Protein AF-A0A3C1ZX38-F1 (afdb_monomer_lite)

Secondary structure (DSSP, 8-state):
-TT-EEEE-TTSGGGEEEEEE-STT-EEEEESPPPEEEEEEEEE-SS-EEEEEEETTEEEEEEEE---SSSSS--EEEEEEEEE-TT-EEEEE--TT---EEEEEEEEES-SSSS---TTSSS--TT-SBTTBSTTSSPPP-TTSSS--TT-SBTTBSTTSSPPP-TTSSS--TT-SBTTBSTTSSP-----------SSS--EEE--TT-SSPPEEE------TTSS-------

Foldseek 3Di:
DPPKDKDAAPLFDVRIWIFPLADAFHWDKDFQDFWAQKKKWKKADLAWFWWWKDKLNHTPDTDTDGHQNDQGDGIDIDMGGHTHHGRIMIITHHDPRGGGIITRDMDGHPSPDPDALQLPPQDQDDQAPDRSADDVGWHPQDLPPQDDTHQAPDGSADDVHHHDQALPPQDQDDQAPDGSADDVHDHDPQVQPQPPPPDDDQWRWADGDPDPDHTDTDGDDDPPPDDPDDDDDDD

Structure (mmCIF, N/CA/C/O backbone):
data_AF-A0A3C1ZX38-F1
#
_entry.id   AF-A0A3C1ZX38-F1
#
loop_
_atom_site.group_PDB
_atom_site.id
_atom_site.type_symbol
_atom_site.label_atom_id
_atom_site.label_alt_id
_atom_site.label_comp_id
_atom_site.label_asym_id
_atom_site.label_entity_id
_atom_site.label_seq_id
_atom_site.pdbx_PDB_ins_code
_atom_site.Cartn_x
_atom_site.Cartn_y
_atom_site.Cartn_z
_atom_site.occupancy
_atom_site.B_iso_or_equiv
_atom_site.auth_seq_id
_atom_site.auth_comp_id
_atom_site.auth_asym_id
_atom_site.auth_atom_id
_atom_site.pdbx_PDB_model_num
ATOM 1 N N . LEU A 1 1 ? 7.683 -14.560 -12.272 1.00 91.50 1 LEU A N 1
ATOM 2 C CA . LEU A 1 1 ? 6.416 -15.025 -12.887 1.00 91.50 1 LEU A CA 1
ATOM 3 C C . LEU A 1 1 ? 6.639 -15.131 -14.389 1.00 91.50 1 LEU A C 1
ATOM 5 O O . LEU A 1 1 ? 7.402 -14.330 -14.925 1.00 91.50 1 LEU A O 1
ATOM 9 N N . GLY A 1 2 ? 6.031 -16.116 -15.055 1.00 94.19 2 GLY A N 1
ATOM 10 C CA . GLY A 1 2 ? 6.238 -16.338 -16.492 1.00 94.19 2 GLY A CA 1
ATOM 11 C C . GLY A 1 2 ? 7.720 -16.496 -16.857 1.00 94.19 2 GLY A C 1
ATOM 12 O O . GLY A 1 2 ? 8.448 -17.202 -16.162 1.00 94.19 2 GLY A O 1
ATOM 13 N N . SER A 1 3 ? 8.165 -15.820 -17.922 1.00 93.81 3 SER A N 1
ATOM 14 C CA . SER A 1 3 ? 9.559 -15.856 -18.400 1.00 93.81 3 SER A CA 1
ATOM 15 C C . SER A 1 3 ? 10.532 -14.957 -17.632 1.00 93.81 3 SER A C 1
ATOM 17 O O . SER A 1 3 ? 11.732 -15.009 -17.900 1.00 93.81 3 SER A O 1
ATOM 19 N N . ALA A 1 4 ? 10.039 -14.112 -16.723 1.00 96.44 4 ALA A N 1
ATOM 20 C CA . ALA A 1 4 ? 10.880 -13.136 -16.046 1.00 96.44 4 ALA A CA 1
ATOM 21 C C . ALA A 1 4 ? 11.813 -13.799 -15.027 1.00 96.44 4 ALA A C 1
ATOM 23 O O . ALA A 1 4 ? 11.418 -14.709 -14.292 1.00 96.44 4 ALA A O 1
ATOM 24 N N . GLN A 1 5 ? 13.048 -13.311 -14.972 1.00 95.75 5 GLN A N 1
ATOM 25 C CA . GLN A 1 5 ? 14.122 -13.878 -14.159 1.00 95.75 5 GLN A CA 1
ATOM 26 C C . GLN A 1 5 ? 15.118 -12.797 -13.745 1.00 95.75 5 GLN A C 1
ATOM 28 O O . GLN A 1 5 ? 15.205 -11.742 -14.378 1.00 95.75 5 GLN A O 1
ATOM 33 N N . TYR A 1 6 ? 15.888 -13.087 -12.698 1.00 93.38 6 TYR A N 1
ATOM 34 C CA . TYR A 1 6 ? 17.015 -12.248 -12.316 1.00 93.38 6 TYR A CA 1
ATOM 35 C C . TYR A 1 6 ? 18.061 -12.203 -13.427 1.00 93.38 6 TYR A C 1
ATOM 37 O O . TYR A 1 6 ? 18.337 -13.200 -14.097 1.00 93.38 6 TYR A O 1
ATOM 45 N N . TYR A 1 7 ? 18.658 -11.035 -13.595 1.00 88.25 7 TYR A N 1
ATOM 46 C CA . TYR A 1 7 ? 19.704 -10.774 -14.563 1.00 88.25 7 TYR A CA 1
ATOM 47 C C . TYR A 1 7 ? 20.794 -9.927 -13.912 1.00 88.25 7 TYR A C 1
ATOM 49 O O . TYR A 1 7 ? 20.496 -8.966 -13.208 1.00 88.25 7 TYR A O 1
ATOM 57 N N . ASN A 1 8 ? 22.054 -10.288 -14.145 1.00 89.31 8 ASN A N 1
ATOM 58 C CA . ASN A 1 8 ? 23.194 -9.561 -13.597 1.00 89.31 8 ASN A CA 1
ATOM 59 C C . ASN A 1 8 ? 23.532 -8.368 -14.498 1.00 89.31 8 ASN A C 1
ATOM 61 O O . ASN A 1 8 ? 23.873 -8.563 -15.665 1.00 89.31 8 ASN A O 1
ATOM 65 N N . ASP A 1 9 ? 23.508 -7.161 -13.941 1.00 86.81 9 ASP A N 1
ATOM 66 C CA . ASP A 1 9 ? 23.988 -5.942 -14.593 1.00 86.81 9 ASP A CA 1
ATOM 67 C C . ASP A 1 9 ? 24.765 -5.104 -13.578 1.00 86.81 9 ASP A C 1
ATOM 69 O O . ASP A 1 9 ? 24.236 -4.742 -12.534 1.00 86.81 9 ASP A O 1
ATOM 73 N N . GLY A 1 10 ? 26.015 -4.759 -13.889 1.00 85.88 10 GLY A N 1
ATOM 74 C CA . GLY A 1 10 ? 26.839 -3.934 -13.004 1.00 85.88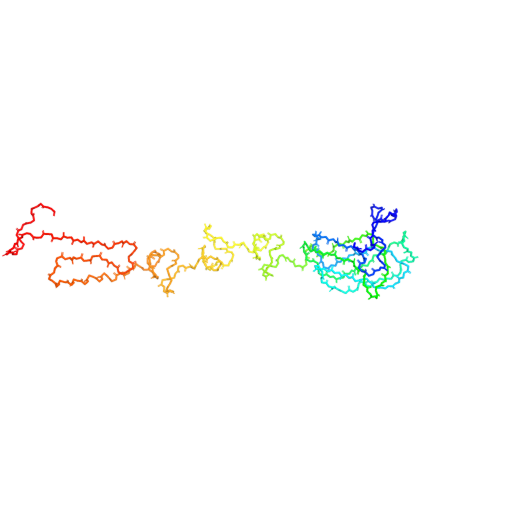 10 GLY A CA 1
ATOM 75 C C . GLY A 1 10 ? 26.322 -2.501 -12.841 1.00 85.88 10 GLY A C 1
ATOM 76 O O . GLY A 1 10 ? 26.700 -1.837 -11.880 1.00 85.88 10 GLY A O 1
ATOM 77 N N . ALA A 1 11 ? 25.479 -2.030 -13.763 1.00 86.31 11 ALA A N 1
ATOM 78 C CA . ALA A 1 11 ? 24.830 -0.725 -13.670 1.00 86.31 11 ALA A CA 1
ATOM 79 C C . ALA A 1 11 ? 23.524 -0.746 -12.856 1.00 86.31 11 ALA A C 1
ATOM 81 O O . ALA A 1 11 ? 23.038 0.321 -12.490 1.00 86.31 11 ALA A O 1
ATOM 82 N N . ALA A 1 12 ? 22.966 -1.930 -12.582 1.00 87.31 12 ALA A N 1
ATOM 83 C CA . ALA A 1 12 ? 21.787 -2.079 -11.740 1.00 87.31 12 ALA A CA 1
ATOM 84 C C . ALA A 1 12 ? 22.137 -1.863 -10.260 1.00 87.31 12 ALA A C 1
ATOM 86 O O . ALA A 1 12 ? 23.236 -2.184 -9.787 1.00 87.31 12 ALA A O 1
ATOM 87 N N . SER A 1 13 ? 21.174 -1.355 -9.506 1.00 88.56 13 SER A N 1
ATOM 88 C CA . SER A 1 13 ? 21.223 -1.211 -8.060 1.00 88.56 13 SER A CA 1
ATOM 89 C C . SER A 1 13 ? 21.425 -2.580 -7.405 1.00 88.56 13 SER A C 1
ATOM 91 O O . SER A 1 13 ? 20.606 -3.485 -7.514 1.00 88.56 13 SER A O 1
ATOM 93 N N . GLY A 1 14 ? 22.555 -2.766 -6.718 1.00 86.31 14 GLY A N 1
ATOM 94 C CA . GLY A 1 14 ? 22.909 -4.067 -6.131 1.00 86.31 14 GLY A CA 1
ATOM 95 C C . GLY A 1 14 ? 23.421 -5.105 -7.141 1.00 86.31 14 GLY A C 1
ATOM 96 O O . GLY A 1 14 ? 23.629 -6.257 -6.769 1.00 86.31 14 GLY A O 1
ATOM 97 N N . GLY A 1 15 ? 23.679 -4.708 -8.392 1.00 87.62 15 GLY A N 1
ATOM 98 C CA . GLY A 1 15 ? 24.305 -5.544 -9.420 1.00 87.62 15 GLY A CA 1
ATOM 99 C C . GLY A 1 15 ? 23.364 -6.528 -10.124 1.00 87.62 15 GLY A C 1
ATOM 100 O O . GLY A 1 15 ? 23.825 -7.350 -10.924 1.00 87.62 15 GLY A O 1
ATOM 101 N N . GLN A 1 16 ? 22.063 -6.487 -9.821 1.00 90.56 16 GLN A N 1
ATOM 102 C CA . GLN A 1 16 ? 21.053 -7.370 -10.400 1.00 90.56 16 GLN A CA 1
ATOM 103 C C . GLN A 1 16 ? 19.730 -6.635 -10.609 1.00 90.56 16 GLN A C 1
ATOM 105 O O . GLN A 1 16 ? 19.316 -5.859 -9.761 1.00 90.56 16 GLN A O 1
ATOM 110 N N . GLY A 1 17 ? 19.040 -6.957 -11.700 1.00 91.75 17 GLY A N 1
ATOM 111 C CA . GLY A 1 17 ? 17.659 -6.545 -11.953 1.00 91.75 17 GLY A CA 1
ATOM 112 C C . GLY A 1 17 ? 16.784 -7.730 -12.362 1.00 91.75 17 GLY A C 1
ATOM 113 O O . GLY A 1 17 ? 17.235 -8.878 -12.405 1.00 91.75 17 GLY A O 1
ATOM 114 N N . VAL A 1 18 ? 15.527 -7.460 -12.698 1.00 96.19 18 VAL A N 1
ATOM 115 C CA . VAL A 1 18 ? 14.589 -8.426 -13.282 1.00 96.19 18 VAL A CA 1
ATOM 116 C C . VAL A 1 18 ? 14.443 -8.140 -14.772 1.00 96.19 18 VAL A C 1
ATOM 118 O O . VAL A 1 18 ? 14.082 -7.034 -15.170 1.00 96.19 18 VAL A O 1
ATOM 121 N N . ALA A 1 19 ? 14.706 -9.147 -15.598 1.00 95.44 19 ALA A N 1
ATOM 122 C CA . ALA A 1 19 ? 14.639 -9.057 -17.051 1.00 95.44 19 ALA A CA 1
ATOM 123 C C . ALA A 1 19 ? 13.647 -10.066 -17.640 1.00 95.44 19 ALA A C 1
ATOM 125 O O . ALA A 1 19 ? 13.057 -10.877 -16.921 1.00 95.44 19 ALA A O 1
ATOM 126 N N . TYR A 1 20 ? 13.505 -10.044 -18.969 1.00 95.62 20 TYR A N 1
ATOM 127 C CA . TYR A 1 20 ? 12.626 -10.941 -19.737 1.00 95.62 20 TYR A CA 1
ATOM 128 C C . TYR A 1 20 ? 11.133 -10.778 -19.398 1.00 95.62 20 TYR A C 1
ATOM 130 O O . TYR A 1 20 ? 10.349 -11.730 -19.476 1.00 95.62 20 TYR A O 1
ATOM 138 N N . ILE A 1 21 ? 10.745 -9.548 -19.047 1.00 97.12 21 ILE A N 1
ATOM 139 C CA . ILE A 1 21 ? 9.360 -9.093 -18.890 1.00 97.12 21 ILE A CA 1
ATOM 140 C C . ILE A 1 21 ? 8.861 -8.670 -20.281 1.00 97.12 21 ILE A C 1
ATOM 142 O O . ILE A 1 21 ? 8.860 -7.493 -20.627 1.00 97.12 21 ILE A O 1
ATOM 146 N N . SER A 1 22 ? 8.568 -9.651 -21.137 1.00 96.12 22 SER A N 1
ATOM 147 C CA . SER A 1 22 ? 8.310 -9.417 -22.572 1.00 96.12 22 SER A CA 1
ATOM 148 C C . SER A 1 22 ? 7.255 -10.332 -23.197 1.00 96.12 22 SER A C 1
ATOM 150 O O . SER A 1 22 ? 7.095 -10.357 -24.417 1.00 96.12 22 SER A O 1
ATOM 152 N N . SER A 1 23 ? 6.569 -11.137 -22.388 1.00 96.62 23 SER A N 1
ATOM 153 C CA . SER A 1 23 ? 5.536 -12.057 -22.856 1.00 96.62 23 SER A CA 1
ATOM 154 C C . SER A 1 23 ? 4.421 -12.172 -21.828 1.00 96.62 23 SER A C 1
ATOM 156 O O . SER A 1 23 ? 4.637 -11.896 -20.651 1.00 96.62 23 SER A O 1
ATOM 158 N N . GLN A 1 24 ? 3.227 -12.565 -22.269 1.00 97.38 24 GLN A N 1
ATOM 159 C CA . GLN A 1 24 ? 2.029 -12.631 -21.431 1.00 97.38 24 GLN A CA 1
ATOM 160 C C . GLN A 1 24 ? 2.293 -13.350 -20.094 1.00 97.38 24 GLN A C 1
ATOM 162 O O . GLN A 1 24 ? 2.680 -14.519 -20.069 1.00 97.38 24 GLN A O 1
ATOM 167 N N . GLY A 1 25 ? 2.057 -12.656 -18.979 1.00 95.75 25 GLY A N 1
ATOM 168 C CA . GLY A 1 25 ? 2.252 -13.182 -17.625 1.00 95.75 25 GLY A CA 1
ATOM 169 C C . GLY A 1 25 ? 3.701 -13.170 -17.116 1.00 95.75 25 GLY A C 1
ATOM 170 O O . GLY A 1 25 ? 3.959 -13.627 -15.998 1.00 95.75 25 GLY A O 1
ATOM 171 N N . ALA A 1 26 ? 4.660 -12.671 -17.899 1.00 97.88 26 ALA A N 1
ATOM 172 C CA . ALA A 1 26 ? 6.030 -12.461 -17.447 1.00 97.88 26 ALA A CA 1
ATOM 173 C C . ALA A 1 26 ? 6.105 -11.250 -16.518 1.00 97.88 26 ALA A C 1
ATOM 175 O O . ALA A 1 26 ? 5.545 -10.202 -16.815 1.00 97.88 26 ALA A O 1
ATOM 176 N N . GLY A 1 27 ? 6.807 -11.382 -15.398 1.00 97.19 27 GLY A N 1
ATOM 177 C CA . GLY A 1 27 ? 6.876 -10.313 -14.411 1.00 97.19 27 GLY A CA 1
ATOM 178 C C . GLY A 1 27 ? 7.312 -10.796 -13.040 1.00 97.19 27 GLY A C 1
ATOM 179 O O . GLY A 1 27 ? 7.861 -11.892 -12.884 1.00 97.19 27 GLY A O 1
ATOM 180 N N . PHE A 1 28 ? 7.022 -10.020 -12.010 1.00 97.44 28 PHE A N 1
ATOM 181 C CA . PHE A 1 28 ? 7.335 -10.392 -10.637 1.00 97.44 28 PHE A CA 1
ATOM 182 C C . PHE A 1 28 ? 6.264 -9.903 -9.671 1.00 97.44 28 PHE A C 1
ATOM 184 O O . PHE A 1 28 ? 5.470 -9.021 -9.984 1.00 97.44 28 PHE A O 1
ATOM 191 N N . ARG A 1 29 ? 6.273 -10.508 -8.484 1.00 97.25 29 ARG A N 1
ATOM 192 C CA . ARG A 1 29 ? 5.412 -10.159 -7.362 1.00 97.25 29 ARG A CA 1
ATOM 193 C C . ARG A 1 29 ? 6.271 -9.957 -6.132 1.00 97.25 29 ARG A C 1
ATOM 195 O O . ARG A 1 29 ? 7.033 -10.852 -5.768 1.00 97.25 29 ARG A O 1
ATOM 202 N N . LEU A 1 30 ? 6.090 -8.819 -5.487 1.00 96.88 30 LEU A N 1
ATOM 203 C CA . LEU A 1 30 ? 6.541 -8.569 -4.132 1.00 96.88 30 LEU A CA 1
ATOM 204 C C . LEU A 1 30 ? 5.369 -8.805 -3.182 1.00 96.88 30 LEU A C 1
ATOM 206 O O . LEU A 1 30 ? 4.225 -8.485 -3.499 1.00 96.88 30 LEU A O 1
ATOM 210 N N . THR A 1 31 ? 5.652 -9.395 -2.030 1.00 94.56 31 THR A N 1
ATOM 211 C CA . THR A 1 31 ? 4.677 -9.641 -0.964 1.00 94.56 31 THR A CA 1
ATOM 212 C C . THR A 1 31 ? 5.107 -8.892 0.280 1.00 94.56 31 THR A C 1
ATOM 214 O O . THR A 1 31 ? 6.310 -8.765 0.507 1.00 94.56 31 THR A O 1
ATOM 217 N N . ASN A 1 32 ? 4.147 -8.494 1.113 1.00 91.19 32 ASN A N 1
ATOM 218 C CA . ASN A 1 32 ? 4.420 -7.761 2.343 1.00 91.19 32 ASN A CA 1
ATOM 219 C C . ASN A 1 32 ? 5.189 -6.452 2.078 1.00 91.19 32 ASN A C 1
ATOM 221 O O . ASN A 1 32 ? 6.192 -6.165 2.734 1.00 91.19 32 ASN A O 1
ATOM 225 N N . VAL A 1 33 ? 4.766 -5.704 1.053 1.00 93.50 33 VAL A N 1
ATOM 226 C CA . VAL A 1 33 ? 5.389 -4.419 0.700 1.00 93.50 33 VAL A CA 1
ATOM 227 C C . VAL A 1 33 ? 4.994 -3.330 1.708 1.00 93.50 33 VAL A C 1
ATOM 229 O O . VAL A 1 33 ? 3.926 -3.434 2.322 1.00 93.50 33 VAL A O 1
ATOM 232 N N . PRO A 1 34 ? 5.835 -2.300 1.914 1.00 88.38 34 PRO A N 1
ATOM 233 C CA . PRO A 1 34 ? 5.459 -1.152 2.734 1.00 88.38 34 PRO A CA 1
ATOM 234 C C . PRO A 1 34 ? 4.276 -0.398 2.117 1.00 88.38 34 PRO A C 1
ATOM 236 O O . PRO A 1 34 ? 4.026 -0.487 0.912 1.00 88.38 34 PRO A O 1
ATOM 239 N N . GLU A 1 35 ? 3.571 0.363 2.952 1.00 87.00 35 GLU A N 1
ATOM 240 C CA . GLU A 1 35 ? 2.548 1.292 2.478 1.00 87.00 35 GLU A CA 1
ATOM 241 C C . GLU A 1 35 ? 3.154 2.305 1.496 1.00 87.00 35 GLU A C 1
ATOM 243 O O . GLU A 1 35 ? 4.327 2.665 1.607 1.00 87.00 35 GLU A O 1
ATOM 248 N N . ALA A 1 36 ? 2.371 2.764 0.523 1.00 90.69 36 ALA A N 1
ATOM 249 C CA . ALA A 1 36 ? 2.789 3.811 -0.397 1.00 90.69 36 ALA A CA 1
ATOM 250 C C . ALA A 1 36 ? 1.596 4.540 -1.019 1.00 90.69 36 ALA A C 1
ATOM 252 O O . ALA A 1 36 ? 0.521 3.971 -1.201 1.00 90.69 36 ALA A O 1
ATOM 253 N N . THR A 1 37 ? 1.812 5.785 -1.434 1.00 89.69 37 THR A N 1
ATOM 254 C CA . THR A 1 37 ? 0.897 6.530 -2.321 1.00 89.69 37 THR A CA 1
ATOM 255 C C . THR A 1 37 ? 1.459 6.683 -3.734 1.00 89.69 37 THR A C 1
ATOM 257 O O . THR A 1 37 ? 0.726 6.999 -4.676 1.00 89.69 37 THR A O 1
ATOM 260 N N . SER A 1 38 ? 2.749 6.401 -3.907 1.00 91.75 38 SER A N 1
ATOM 261 C CA . SER A 1 38 ? 3.394 6.265 -5.203 1.00 91.75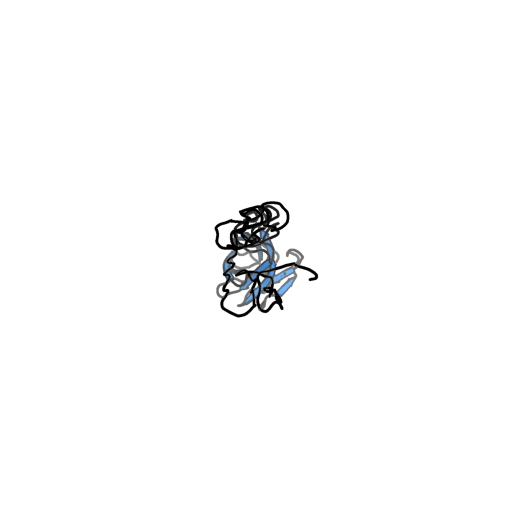 38 SER A CA 1
ATOM 262 C C . SER A 1 38 ? 4.566 5.294 -5.129 1.00 91.75 38 SER A C 1
ATOM 264 O O . SER A 1 38 ? 5.115 5.023 -4.063 1.00 91.75 38 SER A O 1
ATOM 266 N N . VAL A 1 39 ? 4.952 4.748 -6.274 1.00 97.12 39 VAL A N 1
ATOM 267 C CA . VAL A 1 39 ? 6.127 3.887 -6.399 1.00 97.12 39 VAL A CA 1
ATOM 268 C C . VAL A 1 39 ? 7.012 4.479 -7.482 1.00 97.12 39 VAL A C 1
ATOM 270 O O . VAL A 1 39 ? 6.525 4.746 -8.578 1.00 97.12 39 VAL A O 1
ATOM 273 N N . ASP A 1 40 ? 8.287 4.701 -7.187 1.00 97.00 40 ASP A N 1
ATOM 274 C CA . ASP A 1 40 ? 9.293 4.997 -8.201 1.00 97.00 40 ASP A CA 1
ATOM 275 C C . ASP A 1 40 ? 9.847 3.686 -8.744 1.00 97.00 40 ASP A C 1
ATOM 277 O O . ASP A 1 40 ? 10.249 2.798 -7.988 1.00 97.00 40 ASP A O 1
ATOM 281 N N . ILE A 1 41 ? 9.865 3.565 -10.065 1.00 97.81 41 ILE A N 1
ATOM 282 C CA . ILE A 1 41 ? 10.302 2.372 -10.777 1.00 97.81 41 ILE A CA 1
ATOM 283 C C . ILE A 1 41 ? 11.490 2.752 -11.640 1.00 97.81 41 ILE A C 1
ATOM 285 O O . ILE A 1 41 ? 11.353 3.519 -12.594 1.00 97.81 41 ILE A O 1
ATOM 289 N N . SER A 1 42 ? 12.653 2.202 -11.302 1.00 97.31 42 SER A N 1
ATOM 290 C CA . SER A 1 42 ? 13.871 2.305 -12.100 1.00 97.31 42 SER A CA 1
ATOM 291 C C . SER A 1 42 ? 13.897 1.172 -13.121 1.00 97.31 42 SER A C 1
ATOM 293 O O . SER A 1 42 ? 13.829 -0.003 -12.757 1.00 97.31 42 SER A O 1
ATOM 295 N N . TYR A 1 43 ? 13.980 1.511 -14.403 1.00 97.56 43 TYR A N 1
ATOM 296 C CA . TYR A 1 43 ? 13.839 0.566 -15.509 1.00 97.56 43 TYR A CA 1
ATOM 297 C C . TYR A 1 43 ? 14.752 0.897 -16.692 1.00 97.56 43 TYR A C 1
ATOM 299 O O . TYR A 1 43 ? 15.241 2.017 -16.838 1.00 97.56 43 TYR A O 1
ATOM 307 N N . ALA A 1 44 ? 14.936 -0.087 -17.571 1.00 97.06 44 ALA A N 1
ATOM 308 C CA . ALA A 1 44 ? 15.584 0.070 -18.865 1.00 97.06 44 ALA A CA 1
ATOM 309 C C . ALA A 1 44 ? 14.735 -0.555 -19.982 1.00 97.06 44 ALA A C 1
ATOM 311 O O . ALA A 1 44 ? 14.261 -1.688 -19.861 1.00 97.06 44 ALA A O 1
ATOM 312 N N . SER A 1 45 ? 14.546 0.177 -21.080 1.00 97.38 45 SER A N 1
ATOM 313 C CA . SER A 1 45 ? 13.862 -0.312 -22.279 1.00 97.38 45 SER A CA 1
ATOM 314 C C . SER A 1 45 ? 14.368 0.385 -23.542 1.00 97.38 45 SER A C 1
ATOM 316 O O . SER A 1 45 ? 14.697 1.573 -23.537 1.00 97.38 45 SER A O 1
ATOM 318 N N . GLN A 1 46 ? 14.382 -0.340 -24.663 1.00 96.88 46 GLN A N 1
ATOM 319 C CA . GLN A 1 46 ? 14.644 0.251 -25.979 1.00 96.88 46 GLN A CA 1
ATOM 320 C C . GLN A 1 46 ? 13.444 1.016 -26.547 1.00 96.88 46 GLN A C 1
ATOM 322 O O . GLN A 1 46 ? 13.625 1.854 -27.433 1.00 96.88 46 GLN A O 1
ATOM 327 N N . PHE A 1 47 ? 12.235 0.773 -26.045 1.00 96.69 47 PHE A N 1
ATOM 328 C CA . PHE A 1 47 ? 11.005 1.341 -26.588 1.00 96.69 47 PHE A CA 1
ATOM 329 C C . PHE A 1 47 ? 10.246 2.117 -25.510 1.00 96.69 47 PHE A C 1
ATOM 331 O O . PHE A 1 47 ? 10.330 1.797 -24.331 1.00 96.69 47 PHE A O 1
ATOM 338 N N . SER A 1 48 ? 9.510 3.147 -25.924 1.00 97.94 48 SER A N 1
ATOM 339 C CA . SER A 1 48 ? 8.545 3.829 -25.054 1.00 97.94 48 SER A CA 1
ATOM 340 C C . SER A 1 48 ? 7.222 3.064 -25.064 1.00 97.94 48 SER A C 1
ATOM 342 O O . SER A 1 48 ? 6.828 2.559 -26.118 1.00 97.94 48 SER A O 1
ATOM 344 N N . GLY A 1 49 ? 6.508 3.022 -23.943 1.00 97.31 49 GLY A N 1
ATOM 345 C CA . GLY A 1 49 ? 5.221 2.336 -23.857 1.00 97.31 49 GLY A CA 1
ATOM 346 C C . GLY A 1 49 ? 4.629 2.317 -22.456 1.00 97.31 49 GLY A C 1
ATOM 347 O O . GLY A 1 49 ? 4.889 3.223 -21.670 1.00 97.31 49 GLY A O 1
ATOM 348 N N . GLY A 1 50 ? 3.811 1.300 -22.183 1.00 97.81 50 GLY A N 1
ATOM 349 C CA . GLY A 1 50 ? 3.203 1.034 -20.881 1.00 97.81 50 GLY A CA 1
ATOM 350 C C . GLY A 1 50 ? 3.548 -0.365 -20.369 1.00 97.81 50 GLY A C 1
ATOM 351 O O . GLY A 1 50 ? 3.909 -1.236 -21.163 1.00 97.81 50 GLY A O 1
ATOM 352 N N . ILE A 1 51 ? 3.472 -0.560 -19.053 1.00 98.38 51 ILE A N 1
ATOM 353 C CA . ILE A 1 51 ? 3.503 -1.880 -18.409 1.00 98.38 51 ILE A CA 1
ATOM 354 C C . ILE A 1 51 ? 2.433 -1.950 -17.320 1.00 98.38 51 ILE A C 1
ATOM 356 O O . ILE A 1 51 ? 2.353 -1.037 -16.491 1.00 98.38 51 ILE A O 1
ATOM 360 N N . SER A 1 52 ? 1.644 -3.024 -17.294 1.00 98.25 52 SER A N 1
ATOM 361 C CA . SER A 1 52 ? 0.562 -3.179 -16.321 1.00 98.25 52 SER A CA 1
ATOM 362 C C . SER A 1 52 ? 1.060 -3.417 -14.889 1.00 98.25 52 SER A C 1
ATOM 364 O O . SER A 1 52 ? 1.972 -4.218 -14.629 1.00 98.25 52 SER A O 1
ATOM 366 N N . ILE A 1 53 ? 0.413 -2.733 -13.940 1.00 98.25 53 ILE A N 1
ATOM 367 C CA . ILE A 1 53 ? 0.702 -2.795 -12.503 1.00 98.25 53 ILE A CA 1
ATOM 368 C C . ILE A 1 53 ? -0.498 -3.342 -11.745 1.00 98.25 53 ILE A C 1
ATOM 370 O O . ILE A 1 53 ? -1.622 -2.888 -11.934 1.00 98.25 53 ILE A O 1
ATOM 374 N N . PHE A 1 54 ? -0.250 -4.271 -10.821 1.00 98.19 54 PHE A N 1
ATOM 375 C CA . PHE A 1 54 ? -1.284 -4.851 -9.971 1.00 98.19 54 PHE A CA 1
ATOM 376 C C . PHE A 1 54 ? -0.953 -4.666 -8.492 1.00 98.19 54 PHE A C 1
ATOM 378 O O . PHE A 1 54 ? 0.200 -4.778 -8.071 1.00 98.19 54 PHE A O 1
ATOM 385 N N . VAL A 1 55 ? -1.990 -4.426 -7.689 1.00 97.00 55 VAL A N 1
ATOM 386 C CA . VAL A 1 55 ? -1.910 -4.386 -6.223 1.00 97.00 55 VAL A CA 1
ATOM 387 C C . VAL A 1 55 ? -2.961 -5.336 -5.664 1.00 97.00 55 VAL A C 1
ATOM 389 O O . VAL A 1 55 ? -4.139 -5.201 -5.994 1.00 97.00 55 VAL A O 1
ATOM 392 N N . ASN A 1 56 ? -2.557 -6.312 -4.846 1.00 95.31 56 ASN A N 1
ATOM 393 C CA . ASN A 1 56 ? -3.438 -7.386 -4.357 1.00 95.31 56 ASN A CA 1
ATOM 394 C C . ASN A 1 56 ? -4.185 -8.116 -5.495 1.00 95.31 56 ASN A C 1
ATOM 396 O O . ASN A 1 56 ? -5.365 -8.451 -5.377 1.00 95.31 56 ASN A O 1
ATOM 400 N N . GLY A 1 57 ? -3.511 -8.312 -6.634 1.00 94.06 57 GLY A N 1
ATOM 401 C CA . GLY A 1 57 ? -4.084 -8.911 -7.842 1.00 94.06 57 GLY A CA 1
ATOM 402 C C . GLY A 1 57 ? -5.106 -8.046 -8.594 1.00 94.06 57 GLY A C 1
ATOM 403 O O . GLY A 1 57 ? -5.632 -8.498 -9.608 1.00 94.06 57 GLY A O 1
ATOM 404 N N . GLN A 1 58 ? -5.401 -6.825 -8.133 1.00 96.00 58 GLN A 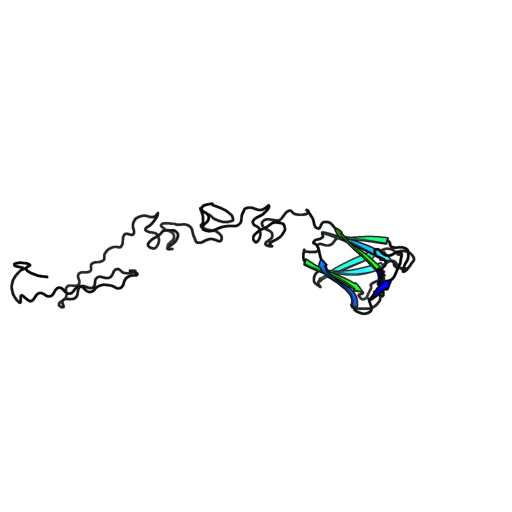N 1
ATOM 405 C CA . GLN A 1 58 ? -6.251 -5.872 -8.850 1.00 96.00 58 GLN A CA 1
ATOM 406 C C . GLN A 1 58 ? -5.413 -5.023 -9.800 1.00 96.00 58 GLN A C 1
ATOM 408 O O . GLN A 1 58 ? -4.391 -4.475 -9.388 1.00 96.00 58 GLN A O 1
ATOM 413 N N . ASP A 1 59 ? -5.869 -4.893 -11.042 1.00 95.38 59 ASP A N 1
ATOM 414 C CA . ASP A 1 59 ? -5.239 -4.054 -12.060 1.00 95.38 59 ASP A CA 1
ATOM 415 C C . ASP A 1 59 ? -5.354 -2.567 -11.683 1.00 95.38 59 ASP A C 1
ATOM 417 O O . ASP A 1 59 ? -6.435 -2.074 -11.347 1.00 95.38 59 ASP A O 1
ATOM 421 N N . ARG A 1 60 ? -4.223 -1.858 -11.693 1.00 96.81 60 ARG A N 1
ATOM 422 C CA . ARG A 1 60 ? -4.109 -0.423 -11.390 1.00 96.81 60 ARG A CA 1
ATOM 423 C C . ARG A 1 60 ? -3.833 0.410 -12.640 1.00 96.81 60 ARG A C 1
ATOM 425 O O . ARG A 1 60 ? -3.681 1.625 -12.523 1.00 96.81 60 ARG A O 1
ATOM 432 N N . GLY A 1 61 ? -3.821 -0.221 -13.809 1.00 94.50 61 GLY A N 1
ATOM 433 C CA . GLY A 1 61 ? -3.510 0.378 -15.093 1.00 94.50 61 GLY A CA 1
ATOM 434 C C . GLY A 1 61 ? -2.025 0.329 -15.432 1.00 94.50 61 GLY A C 1
ATOM 435 O O . GLY A 1 61 ? -1.186 -0.165 -14.670 1.00 94.50 61 GLY A O 1
ATOM 436 N N . ASP A 1 62 ? -1.715 0.884 -16.601 1.00 95.81 62 ASP A N 1
ATOM 437 C CA . ASP A 1 62 ? -0.375 0.831 -17.165 1.00 95.81 62 ASP A CA 1
ATOM 438 C C . ASP A 1 62 ? 0.469 2.023 -16.718 1.00 95.81 62 ASP A C 1
ATOM 440 O O . ASP A 1 62 ? 0.099 3.194 -16.862 1.00 95.81 62 ASP A O 1
ATOM 444 N N . MET A 1 63 ? 1.665 1.724 -16.229 1.00 97.00 63 MET A N 1
ATOM 445 C CA . MET A 1 63 ? 2.702 2.717 -16.007 1.00 97.00 63 MET A CA 1
ATOM 446 C C . MET A 1 63 ? 3.316 3.110 -17.349 1.00 97.00 63 MET A C 1
ATOM 448 O O . MET A 1 63 ? 4.011 2.309 -17.969 1.00 97.00 63 MET A O 1
ATOM 452 N N . ALA A 1 64 ? 3.104 4.352 -17.779 1.00 97.62 64 ALA A N 1
ATOM 453 C CA . ALA A 1 64 ? 3.733 4.883 -18.982 1.00 97.62 64 ALA A CA 1
ATOM 454 C C . ALA A 1 64 ? 5.213 5.224 -18.748 1.00 97.62 64 ALA A C 1
ATOM 456 O O . ALA A 1 64 ? 5.566 5.858 -17.751 1.00 97.62 64 ALA A O 1
ATOM 457 N N . PHE A 1 65 ? 6.070 4.875 -19.705 1.00 97.81 65 PHE A N 1
ATOM 458 C CA . PHE A 1 65 ? 7.499 5.148 -19.645 1.00 97.81 65 PHE A CA 1
ATOM 459 C C . PHE A 1 65 ? 8.111 5.470 -21.024 1.00 97.81 65 PHE A C 1
ATOM 461 O O . PHE A 1 65 ? 7.712 4.892 -22.042 1.00 97.81 65 PHE A O 1
ATOM 468 N N . PRO A 1 66 ? 9.080 6.402 -21.106 1.00 97.75 66 PRO A N 1
ATOM 469 C CA . PRO A 1 66 ? 9.877 6.614 -22.313 1.00 97.75 66 PRO A CA 1
ATOM 470 C C . PRO A 1 66 ? 10.953 5.532 -22.519 1.00 97.75 66 PRO A C 1
ATOM 472 O O . PRO A 1 66 ? 11.350 4.830 -21.599 1.00 97.75 66 PRO A O 1
ATOM 475 N N . SER A 1 67 ? 11.486 5.432 -23.736 1.00 97.31 67 SER A N 1
ATOM 476 C CA . SER A 1 67 ? 12.683 4.633 -24.022 1.00 97.31 67 SER A CA 1
ATOM 477 C C . SER A 1 67 ? 13.898 5.171 -23.257 1.00 97.31 67 SER A C 1
ATOM 479 O O . SER A 1 67 ? 14.204 6.363 -23.334 1.00 97.31 67 SER A O 1
ATOM 481 N N . SER A 1 68 ? 14.637 4.284 -22.585 1.00 96.25 68 SER A N 1
ATOM 482 C CA . SER A 1 68 ? 15.963 4.587 -22.028 1.00 96.25 68 SER A CA 1
ATOM 483 C C . SER A 1 68 ? 17.094 4.388 -23.048 1.00 96.25 68 SER A C 1
ATOM 485 O O . SER A 1 68 ? 18.258 4.667 -22.757 1.00 96.25 68 SER A O 1
ATOM 487 N N . GLY A 1 69 ? 16.770 3.922 -24.260 1.00 95.12 69 GLY A N 1
ATOM 488 C CA . GLY A 1 69 ? 17.716 3.704 -25.357 1.00 95.12 69 GLY A CA 1
ATOM 489 C C . GLY A 1 69 ? 18.482 2.380 -25.289 1.00 95.12 69 GLY A C 1
ATOM 490 O O . GLY A 1 69 ? 19.300 2.105 -26.166 1.00 95.12 69 GLY A O 1
ATOM 491 N N . GLY A 1 70 ? 18.218 1.534 -24.292 1.00 93.75 70 GLY A N 1
ATOM 492 C CA . GLY A 1 70 ? 18.922 0.270 -24.103 1.00 93.75 70 GLY A CA 1
ATOM 493 C C . GLY A 1 70 ? 18.220 -0.658 -23.118 1.00 93.75 70 GLY A C 1
ATOM 494 O O . GLY A 1 70 ? 17.323 -0.252 -22.392 1.00 93.75 70 GLY A O 1
ATOM 495 N N . TRP A 1 71 ? 18.631 -1.926 -23.099 1.00 93.00 71 TRP A N 1
ATOM 496 C CA . TRP A 1 71 ? 18.109 -2.921 -22.152 1.00 93.00 71 TRP A CA 1
ATOM 497 C C . TRP A 1 71 ? 18.872 -2.942 -20.819 1.00 93.00 71 TRP A C 1
ATOM 499 O O . TRP A 1 71 ? 18.394 -3.525 -19.853 1.00 93.00 71 TRP A O 1
ATOM 509 N N . VAL A 1 72 ? 20.068 -2.353 -20.784 1.00 88.50 72 VAL A N 1
ATOM 510 C CA . VAL A 1 72 ? 21.026 -2.383 -19.668 1.00 88.50 72 VAL A CA 1
ATOM 511 C C . VAL A 1 72 ? 21.869 -1.110 -19.682 1.00 88.50 72 VAL A C 1
ATOM 513 O O . VAL A 1 72 ? 21.903 -0.404 -20.697 1.00 88.50 72 VAL A O 1
ATOM 516 N N . GLY A 1 73 ? 22.579 -0.825 -18.591 1.00 85.31 73 GLY A N 1
ATOM 517 C CA . GLY A 1 73 ? 23.569 0.258 -18.522 1.00 85.31 73 GLY A CA 1
ATOM 518 C C . GLY A 1 73 ? 23.012 1.683 -18.396 1.00 85.31 73 GLY A C 1
ATOM 519 O O . GLY A 1 73 ? 23.711 2.551 -17.880 1.00 85.31 73 GLY A O 1
ATOM 520 N N . ASN A 1 74 ? 21.774 1.932 -18.833 1.00 91.31 74 ASN A N 1
ATOM 521 C CA . ASN A 1 74 ? 21.080 3.206 -18.654 1.00 91.31 74 ASN A CA 1
ATOM 522 C C . ASN A 1 74 ? 19.661 2.978 -18.124 1.00 91.31 74 ASN A C 1
ATOM 524 O O . ASN A 1 74 ? 18.779 2.528 -18.865 1.00 91.31 74 ASN A O 1
ATOM 528 N N . TYR A 1 75 ? 19.464 3.318 -16.853 1.00 94.44 75 TYR A N 1
ATOM 529 C CA . TYR A 1 75 ? 18.192 3.193 -16.159 1.00 94.44 75 TYR A CA 1
ATOM 530 C C . TYR A 1 75 ? 17.551 4.568 -15.989 1.00 94.44 75 TYR A C 1
ATOM 532 O O . TYR A 1 75 ? 18.192 5.516 -15.536 1.00 94.44 75 TYR A O 1
ATOM 540 N N . LEU A 1 76 ? 16.282 4.671 -16.371 1.00 96.69 76 LEU A N 1
ATOM 541 C CA . LEU A 1 76 ? 15.437 5.825 -16.090 1.00 96.69 76 LEU A CA 1
ATOM 542 C C . LEU A 1 76 ? 14.501 5.484 -14.936 1.00 96.69 76 LEU A C 1
ATOM 544 O O . LEU A 1 76 ? 14.183 4.319 -14.720 1.00 96.69 76 LEU A O 1
ATOM 548 N N . THR A 1 77 ? 14.017 6.505 -14.238 1.00 97.31 77 THR A N 1
ATOM 549 C CA . THR A 1 77 ? 13.034 6.341 -13.166 1.00 97.31 77 THR A CA 1
ATOM 550 C C . THR A 1 77 ? 11.744 7.053 -13.540 1.00 97.31 77 THR A C 1
ATOM 552 O O . THR A 1 77 ? 11.769 8.195 -14.004 1.00 97.31 77 THR A O 1
ATOM 555 N N . VAL A 1 78 ? 10.618 6.374 -13.347 1.00 96.88 78 VAL A N 1
ATOM 556 C CA . VAL A 1 78 ? 9.273 6.951 -13.456 1.00 96.88 78 VAL A CA 1
ATOM 557 C C . VAL A 1 78 ? 8.516 6.726 -12.156 1.00 96.88 78 VAL A C 1
ATOM 559 O O . VAL A 1 78 ? 8.653 5.680 -11.528 1.00 96.88 78 VAL A O 1
ATOM 562 N N . THR A 1 79 ? 7.707 7.706 -11.766 1.00 96.31 79 THR A N 1
ATOM 563 C CA . THR A 1 79 ? 6.831 7.610 -10.597 1.00 96.31 79 THR A CA 1
ATOM 564 C C . THR A 1 79 ? 5.440 7.184 -11.044 1.00 96.31 79 THR A C 1
ATOM 566 O O . THR A 1 79 ? 4.800 7.869 -11.845 1.00 96.31 79 THR A O 1
ATOM 569 N N . PHE A 1 80 ? 4.948 6.077 -10.499 1.00 96.06 80 PHE A N 1
ATOM 570 C CA . PHE A 1 80 ? 3.578 5.621 -10.678 1.00 96.06 80 PHE A CA 1
ATOM 571 C C . PHE A 1 80 ? 2.763 5.928 -9.421 1.00 96.06 80 PHE A C 1
ATOM 573 O O . PHE A 1 80 ? 3.043 5.408 -8.342 1.00 96.06 80 PHE A O 1
ATOM 580 N N . ASN A 1 81 ? 1.752 6.788 -9.547 1.00 92.12 81 ASN A N 1
ATOM 581 C CA . ASN A 1 81 ? 0.911 7.182 -8.419 1.00 92.12 81 ASN A CA 1
ATOM 582 C C . ASN A 1 81 ? -0.180 6.134 -8.193 1.00 92.12 81 ASN A C 1
ATOM 584 O O . ASN A 1 81 ? -1.099 6.001 -9.000 1.00 92.12 81 ASN A O 1
ATOM 588 N N . THR A 1 82 ? -0.086 5.394 -7.092 1.00 90.62 82 THR A N 1
ATOM 589 C CA . THR A 1 82 ? -1.083 4.402 -6.694 1.00 90.62 82 THR A CA 1
ATOM 590 C C . THR A 1 82 ? -1.015 4.166 -5.190 1.00 90.62 82 THR A C 1
ATOM 592 O O . THR A 1 82 ? 0.068 4.050 -4.624 1.00 90.62 82 THR A O 1
ATOM 595 N N . SER A 1 83 ? -2.177 4.048 -4.543 1.00 88.81 83 SER A N 1
ATOM 596 C CA . SER A 1 83 ? -2.250 3.606 -3.148 1.00 88.81 83 SER A CA 1
ATOM 597 C C . SER A 1 83 ? -1.916 2.114 -3.039 1.00 88.81 83 SER A C 1
ATOM 599 O O . SER A 1 83 ? -2.562 1.277 -3.682 1.00 88.81 83 SER A O 1
ATOM 601 N N . VAL A 1 84 ? -0.915 1.801 -2.223 1.00 92.56 84 VAL A N 1
ATOM 602 C CA . VAL A 1 84 ? -0.458 0.458 -1.870 1.00 92.56 84 VAL A CA 1
ATOM 603 C C . VAL A 1 84 ? -0.626 0.308 -0.356 1.00 92.56 84 VAL A C 1
ATOM 605 O O . VAL A 1 84 ? 0.089 0.978 0.383 1.00 92.56 84 VAL A O 1
ATOM 608 N N . PRO A 1 85 ? -1.563 -0.525 0.128 1.00 87.50 85 PRO A N 1
ATOM 609 C CA . PRO A 1 85 ? -1.716 -0.772 1.560 1.00 87.50 85 PRO A CA 1
ATOM 610 C C . PRO A 1 85 ? -0.486 -1.458 2.167 1.00 87.50 85 PRO A C 1
ATOM 612 O O . PRO A 1 85 ? 0.184 -2.247 1.493 1.00 87.50 85 PRO A O 1
ATOM 615 N N . ALA A 1 86 ? -0.228 -1.223 3.456 1.00 85.50 86 ALA A N 1
ATOM 616 C CA . ALA A 1 86 ? 0.796 -1.960 4.192 1.00 85.50 86 ALA A CA 1
ATOM 617 C C . ALA A 1 86 ? 0.545 -3.476 4.115 1.00 85.50 86 ALA A C 1
ATOM 619 O O . ALA A 1 86 ? -0.580 -3.951 4.274 1.00 85.50 86 ALA A O 1
ATOM 620 N N . GLY A 1 87 ? 1.597 -4.250 3.851 1.00 87.31 87 GLY A N 1
ATOM 621 C CA . GLY A 1 87 ? 1.507 -5.707 3.770 1.00 87.31 87 GLY A CA 1
ATOM 622 C C . GLY A 1 87 ? 0.935 -6.244 2.450 1.00 87.31 87 GLY A C 1
ATOM 623 O O . GLY A 1 87 ? 0.845 -7.462 2.279 1.00 87.31 87 GLY A O 1
ATOM 624 N N . ALA A 1 88 ? 0.579 -5.374 1.499 1.00 94.06 88 ALA A N 1
ATOM 625 C CA . ALA A 1 88 ? -0.013 -5.768 0.223 1.00 94.06 88 ALA A CA 1
ATOM 626 C C . ALA A 1 88 ? 0.933 -6.603 -0.664 1.00 94.06 88 ALA A C 1
ATOM 628 O O . ALA A 1 88 ? 2.138 -6.745 -0.410 1.00 94.06 88 ALA A O 1
ATOM 629 N N . THR A 1 89 ? 0.382 -7.146 -1.754 1.00 97.31 89 THR A N 1
ATOM 630 C CA . THR A 1 89 ? 1.180 -7.588 -2.904 1.00 97.31 89 THR A CA 1
ATOM 631 C C . THR A 1 89 ? 1.286 -6.471 -3.934 1.00 97.31 89 THR A C 1
ATOM 633 O O . THR A 1 89 ? 0.300 -5.794 -4.221 1.00 97.31 89 THR A O 1
ATOM 636 N N . PHE A 1 90 ? 2.477 -6.294 -4.506 1.00 98.19 90 PHE A N 1
ATOM 637 C CA . PHE A 1 90 ? 2.728 -5.387 -5.627 1.00 98.19 90 PHE A CA 1
ATOM 638 C C . PHE A 1 90 ? 3.341 -6.175 -6.780 1.00 98.19 90 PHE A C 1
ATOM 640 O O . PHE A 1 90 ? 4.306 -6.920 -6.581 1.00 98.19 90 PHE A O 1
ATOM 647 N N . GLU A 1 91 ? 2.780 -6.041 -7.976 1.00 98.38 91 GLU A N 1
ATOM 648 C CA . GLU A 1 91 ? 3.126 -6.883 -9.117 1.00 98.38 91 GLU A CA 1
ATOM 649 C C . GLU A 1 91 ? 3.297 -6.033 -10.372 1.00 98.38 91 GLU A C 1
ATOM 651 O O . GLU A 1 91 ? 2.470 -5.176 -10.675 1.00 98.38 91 GLU A O 1
ATOM 656 N N . ILE A 1 92 ? 4.365 -6.311 -11.117 1.00 98.25 92 ILE A N 1
ATOM 657 C CA . ILE A 1 92 ? 4.550 -5.828 -12.487 1.00 98.25 92 ILE A CA 1
ATOM 658 C C . ILE A 1 92 ? 4.427 -7.053 -13.373 1.00 98.25 92 ILE A C 1
ATOM 660 O O . ILE A 1 92 ? 5.221 -7.987 -13.224 1.00 98.25 92 ILE A O 1
ATOM 664 N N . ILE A 1 93 ? 3.423 -7.083 -14.248 1.00 98.06 93 ILE A N 1
ATOM 665 C CA . ILE A 1 93 ? 3.116 -8.256 -15.070 1.00 98.06 93 ILE A CA 1
ATOM 666 C C . ILE A 1 93 ? 2.800 -7.796 -16.483 1.00 98.06 93 ILE A C 1
ATOM 668 O O . ILE A 1 93 ? 1.850 -7.057 -16.685 1.00 98.06 93 ILE A O 1
ATOM 672 N N . TYR A 1 94 ? 3.549 -8.313 -17.451 1.00 98.25 94 TYR A N 1
ATOM 673 C CA . TYR A 1 94 ? 3.328 -8.059 -18.866 1.00 98.25 94 TYR A CA 1
ATOM 674 C C . TYR A 1 94 ? 1.979 -8.626 -19.330 1.00 98.25 94 TYR A C 1
ATOM 676 O O . TYR A 1 94 ? 1.734 -9.838 -19.243 1.00 98.25 94 TYR A O 1
ATOM 684 N N . GLN A 1 95 ? 1.136 -7.755 -19.870 1.00 97.25 95 GLN A N 1
ATOM 685 C CA . GLN A 1 95 ? -0.151 -8.047 -20.491 1.00 97.25 95 GLN A CA 1
ATOM 686 C C . GLN A 1 95 ? -0.135 -7.726 -21.994 1.00 97.25 95 GLN A C 1
ATOM 688 O O . GLN A 1 95 ? 0.803 -7.147 -22.545 1.00 97.25 95 GLN A O 1
ATOM 693 N N . GLY A 1 96 ? -1.190 -8.132 -22.701 1.00 94.69 96 GLY A N 1
ATOM 694 C CA . GLY A 1 96 ? -1.358 -7.799 -24.112 1.00 94.69 96 GLY A CA 1
ATOM 695 C C . GLY A 1 96 ? -1.481 -6.288 -24.321 1.00 94.69 96 GLY A C 1
ATOM 696 O O . GLY A 1 96 ? -2.456 -5.692 -23.883 1.00 94.69 96 GLY A O 1
ATOM 697 N N . GLY A 1 97 ? -0.526 -5.696 -25.042 1.00 93.50 97 GLY A N 1
ATOM 698 C CA . GLY A 1 97 ? -0.453 -4.246 -25.278 1.00 93.50 97 GLY A CA 1
ATOM 699 C C . GLY A 1 97 ? 0.745 -3.578 -24.602 1.00 93.50 97 GLY A C 1
ATOM 700 O O . GLY A 1 97 ? 1.136 -2.488 -25.020 1.00 93.50 97 GLY A O 1
ATOM 701 N N . ASP A 1 98 ? 1.378 -4.267 -23.652 1.00 97.88 98 ASP A N 1
ATOM 702 C CA . ASP A 1 98 ? 2.534 -3.753 -22.929 1.00 97.88 98 ASP A CA 1
ATOM 703 C C . ASP A 1 98 ? 3.811 -3.735 -23.768 1.00 97.88 98 ASP A C 1
ATOM 705 O O . ASP A 1 98 ? 4.009 -4.492 -24.730 1.00 97.88 98 ASP A O 1
ATOM 709 N N . VAL A 1 99 ? 4.740 -2.890 -23.338 1.00 98.19 99 VAL A N 1
ATOM 710 C CA . VAL A 1 99 ? 6.093 -2.811 -23.872 1.00 98.19 99 VAL A CA 1
ATOM 711 C C . VAL A 1 99 ? 7.066 -3.449 -22.892 1.00 98.19 99 VAL A C 1
ATOM 713 O O . VAL A 1 99 ? 6.997 -3.257 -21.682 1.00 98.19 99 VAL A O 1
ATOM 716 N N . ALA A 1 100 ? 7.993 -4.236 -23.435 1.00 97.81 100 ALA A N 1
ATOM 717 C CA . ALA A 1 100 ? 8.979 -4.935 -22.631 1.00 97.81 100 ALA A CA 1
ATOM 718 C C . ALA A 1 100 ? 9.946 -3.965 -21.937 1.00 97.81 100 ALA A C 1
ATOM 720 O O . ALA A 1 100 ? 10.353 -2.950 -22.510 1.00 97.81 100 ALA A O 1
ATOM 721 N N . LEU A 1 101 ? 10.373 -4.327 -20.731 1.00 97.62 101 LEU A N 1
ATOM 722 C CA . LEU A 1 101 ? 11.356 -3.592 -19.940 1.00 97.62 101 LEU A CA 1
ATOM 723 C C . LEU A 1 101 ? 12.146 -4.539 -19.033 1.00 97.62 101 LEU A C 1
ATOM 725 O O . LEU A 1 101 ? 11.704 -5.645 -18.720 1.00 97.62 101 LEU A O 1
ATOM 729 N N . ASN A 1 102 ? 13.299 -4.067 -18.577 1.00 96.69 102 ASN A N 1
ATOM 730 C CA . ASN A 1 102 ? 13.997 -4.618 -17.426 1.00 96.69 102 ASN A CA 1
ATOM 731 C C . ASN A 1 102 ? 13.788 -3.672 -16.244 1.00 96.69 102 ASN A C 1
ATOM 733 O O . ASN A 1 102 ? 13.851 -2.457 -16.419 1.00 96.69 102 ASN A O 1
ATOM 737 N N . VAL A 1 103 ? 13.557 -4.214 -15.053 1.00 97.06 103 VAL A N 1
ATOM 738 C CA . VAL A 1 103 ? 13.346 -3.434 -13.827 1.00 97.06 103 VAL A CA 1
ATOM 739 C C . VAL A 1 103 ? 14.547 -3.619 -12.914 1.00 97.06 103 VAL A C 1
ATOM 741 O O . VAL A 1 103 ? 14.976 -4.743 -12.676 1.00 97.06 103 VAL A O 1
ATOM 744 N N . ASP A 1 104 ? 15.089 -2.515 -12.422 1.00 96.00 104 ASP A N 1
ATOM 745 C CA . ASP A 1 104 ? 16.202 -2.487 -11.476 1.00 96.00 104 ASP A CA 1
ATOM 746 C C . ASP A 1 104 ? 15.691 -2.399 -10.035 1.00 96.00 104 ASP A C 1
ATOM 748 O O . ASP A 1 104 ? 15.834 -3.325 -9.240 1.00 96.00 104 ASP A O 1
ATOM 752 N N . GLN A 1 105 ? 15.019 -1.293 -9.722 1.00 95.12 105 GLN A N 1
ATOM 753 C CA . GLN A 1 105 ? 14.665 -0.930 -8.359 1.00 95.12 105 GLN A CA 1
ATOM 754 C C . GLN A 1 105 ? 13.226 -0.429 -8.286 1.00 95.12 105 GLN A C 1
ATOM 756 O O . GLN A 1 105 ? 12.735 0.238 -9.197 1.00 95.12 105 GLN A O 1
ATOM 761 N N . LEU A 1 106 ? 12.578 -0.730 -7.163 1.00 96.19 106 LEU A N 1
ATOM 762 C CA . LEU A 1 106 ? 11.310 -0.140 -6.755 1.00 96.19 106 LEU A CA 1
ATOM 763 C C . LEU A 1 106 ? 11.518 0.621 -5.447 1.00 96.19 106 LEU A C 1
ATOM 765 O O . LEU A 1 106 ? 12.058 0.058 -4.492 1.00 96.19 106 LEU A O 1
ATOM 769 N N . VAL A 1 107 ? 11.073 1.874 -5.395 1.00 95.25 107 VAL A N 1
ATOM 770 C CA . VAL A 1 107 ? 11.058 2.685 -4.172 1.00 95.25 107 VAL A CA 1
ATOM 771 C C . VAL A 1 107 ? 9.618 3.063 -3.865 1.00 95.25 107 VAL A C 1
ATOM 773 O O . VAL A 1 107 ? 8.952 3.724 -4.653 1.00 95.25 107 VAL A O 1
ATOM 776 N N . PHE A 1 108 ? 9.123 2.606 -2.723 1.00 94.12 108 PHE A N 1
ATOM 777 C CA . PHE A 1 108 ? 7.766 2.865 -2.256 1.00 94.12 108 PHE A CA 1
ATOM 778 C C . PHE A 1 108 ? 7.754 4.181 -1.475 1.00 94.12 108 PHE A C 1
ATOM 780 O O . PHE A 1 108 ? 8.432 4.307 -0.456 1.00 94.12 108 PHE A O 1
ATOM 787 N N . ASN A 1 109 ? 7.010 5.166 -1.975 1.00 89.19 109 ASN A N 1
ATOM 788 C CA . ASN A 1 109 ? 7.009 6.539 -1.486 1.00 89.19 109 ASN A CA 1
ATOM 789 C C . ASN A 1 109 ? 5.665 6.922 -0.867 1.00 89.19 109 ASN A C 1
ATOM 791 O O . ASN A 1 109 ? 4.602 6.426 -1.242 1.00 89.19 109 ASN A O 1
ATOM 795 N N . GLY A 1 110 ? 5.711 7.860 0.079 1.00 75.50 110 GLY A N 1
ATOM 796 C CA . GLY A 1 110 ? 4.510 8.351 0.754 1.00 75.50 110 GLY A CA 1
ATOM 797 C C . GLY A 1 110 ? 3.858 7.325 1.687 1.00 75.50 110 GLY A C 1
ATOM 798 O O . GLY A 1 110 ? 2.711 7.519 2.062 1.00 75.50 110 GLY A O 1
ATOM 799 N N . GLY A 1 111 ? 4.591 6.269 2.067 1.00 60.88 111 GLY A N 1
ATOM 800 C CA . GLY A 1 111 ? 4.231 5.264 3.080 1.00 60.88 111 GLY A CA 1
ATOM 801 C C . GLY A 1 111 ? 4.432 5.701 4.527 1.00 60.88 111 GLY A C 1
ATOM 802 O O . GLY A 1 111 ? 4.611 4.876 5.415 1.00 60.88 111 GLY A O 1
ATOM 803 N N . GLY A 1 112 ? 4.509 7.008 4.746 1.00 57.44 112 GLY A N 1
ATOM 804 C CA . GLY A 1 112 ? 4.684 7.613 6.051 1.00 57.44 112 GLY A CA 1
ATOM 805 C C . GLY A 1 112 ? 4.090 9.008 6.004 1.00 57.44 112 GLY A C 1
ATOM 806 O O . GLY A 1 112 ? 4.649 9.891 5.354 1.00 57.44 112 GLY A O 1
ATOM 807 N N . SER A 1 113 ? 2.961 9.177 6.688 1.00 55.84 113 SER A N 1
ATOM 808 C CA . SER A 1 113 ? 2.303 10.463 6.942 1.00 55.84 113 SER A CA 1
ATOM 809 C C . SER A 1 113 ? 1.626 11.102 5.719 1.00 55.84 113 SER A C 1
ATOM 811 O O . SER A 1 113 ? 2.069 12.127 5.203 1.00 55.84 113 SER A O 1
ATOM 813 N N . GLY A 1 114 ? 0.507 10.510 5.288 1.00 46.94 114 GLY A N 1
ATOM 814 C CA . GLY A 1 114 ? -0.436 11.089 4.313 1.00 46.94 114 GLY A CA 1
ATOM 815 C C . GLY A 1 114 ? -1.904 11.061 4.764 1.00 46.94 114 GLY A C 1
ATOM 816 O O . GLY A 1 114 ? -2.680 11.931 4.381 1.00 46.94 114 GLY A O 1
ATOM 817 N N . GLY A 1 115 ? -2.257 10.134 5.650 1.00 47.97 115 GLY A N 1
ATOM 818 C CA . GLY A 1 115 ? -3.159 10.362 6.77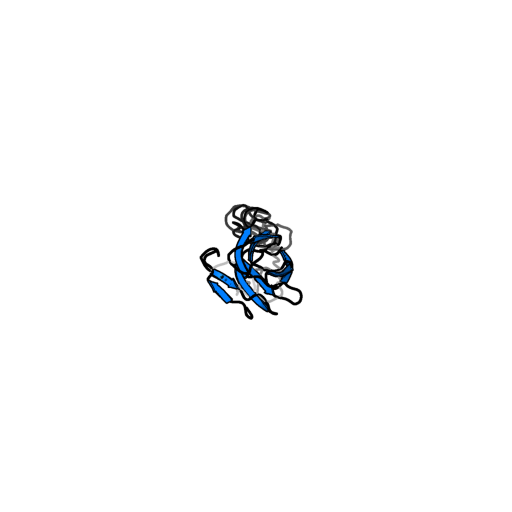4 1.00 47.97 115 GLY A CA 1
ATOM 819 C C . GLY A 1 115 ? -2.369 9.994 8.030 1.00 47.97 115 GLY A C 1
ATOM 820 O O . GLY A 1 115 ? -1.482 9.145 7.954 1.00 47.97 115 GLY A O 1
ATOM 821 N N . GLY A 1 116 ? -2.619 10.626 9.177 1.00 50.94 116 GLY A N 1
ATOM 822 C CA . GLY A 1 116 ? -2.302 9.938 10.437 1.00 50.94 116 GLY A CA 1
ATOM 823 C C . GLY A 1 116 ? -3.098 8.625 10.515 1.00 50.94 116 GLY A C 1
ATOM 824 O O . GLY A 1 116 ? -3.914 8.396 9.617 1.00 50.94 116 GLY A O 1
ATOM 825 N N . PRO A 1 117 ? -2.920 7.791 11.556 1.00 54.62 117 PRO A N 1
ATOM 826 C CA . PRO A 1 117 ? -3.936 6.785 11.852 1.00 54.62 117 PRO A CA 1
ATOM 827 C C . PRO A 1 117 ? -5.287 7.500 11.830 1.00 54.62 117 PRO A C 1
ATOM 829 O O . PRO A 1 117 ? -5.500 8.491 12.541 1.00 54.62 117 PRO A O 1
ATOM 832 N N . SER A 1 118 ? -6.129 7.141 10.863 1.00 69.00 118 SER A N 1
ATOM 833 C CA . SER A 1 118 ? -7.474 7.672 10.850 1.00 69.00 118 SER A CA 1
ATOM 834 C C . SER A 1 118 ? -8.176 6.860 11.904 1.00 69.00 118 SER A C 1
ATOM 836 O O . SER A 1 118 ? -8.515 5.719 11.641 1.00 69.00 118 SER A O 1
ATOM 838 N N . CYS A 1 119 ? -8.424 7.480 13.053 1.00 74.81 119 CYS A N 1
ATOM 839 C CA . CYS A 1 119 ? -9.145 6.896 14.182 1.00 74.81 119 CYS A CA 1
ATOM 840 C C . CYS A 1 119 ? -10.640 6.657 13.865 1.00 74.81 119 CYS A C 1
ATOM 842 O O . CYS A 1 119 ? -11.511 6.931 14.688 1.00 74.81 119 CYS A O 1
ATOM 844 N N . SER A 1 120 ? -10.958 6.291 12.621 1.00 80.56 120 SER A N 1
ATOM 845 C CA . SER A 1 120 ? -12.299 6.096 12.067 1.00 80.56 120 SER A CA 1
ATOM 846 C C . SER A 1 120 ? -12.293 5.442 10.669 1.00 80.56 120 SER A C 1
ATOM 848 O O . SER A 1 120 ? -13.311 5.514 9.976 1.00 80.56 120 SER A O 1
ATOM 850 N N . ASP A 1 121 ? -11.168 4.889 10.188 1.00 71.69 121 ASP A N 1
ATOM 851 C CA . ASP A 1 121 ? -11.110 4.243 8.862 1.00 71.69 121 ASP A CA 1
ATOM 852 C C . ASP A 1 121 ? -11.498 2.752 8.864 1.00 71.69 121 ASP A C 1
ATOM 854 O O . ASP A 1 121 ? -11.664 2.152 7.796 1.00 71.69 121 ASP A O 1
ATOM 858 N N . GLY A 1 122 ? -11.736 2.176 10.040 1.00 74.44 122 GLY A N 1
ATOM 859 C CA . GLY A 1 122 ? -12.161 0.799 10.234 1.00 74.44 122 GLY A CA 1
ATOM 860 C C . GLY A 1 122 ? -11.022 -0.213 10.140 1.00 74.44 122 GLY A C 1
ATOM 861 O O . GLY A 1 122 ? -11.297 -1.413 10.029 1.00 74.44 122 GLY A O 1
ATOM 862 N N . ILE A 1 123 ? -9.758 0.224 10.148 1.00 73.69 123 ILE A N 1
ATOM 863 C CA . ILE A 1 123 ? -8.582 -0.632 9.980 1.00 73.69 123 ILE A CA 1
ATOM 864 C C . ILE A 1 123 ? -7.549 -0.299 11.057 1.00 73.69 123 ILE A C 1
ATOM 866 O O . ILE A 1 123 ? -7.057 0.812 11.117 1.00 73.69 123 ILE A O 1
ATOM 870 N N . GLN A 1 124 ? -7.109 -1.302 11.824 1.00 76.62 124 GLN A N 1
ATOM 871 C CA . GLN A 1 124 ? -6.007 -1.119 12.773 1.00 76.62 124 GLN A CA 1
ATOM 872 C C . GLN A 1 124 ? -4.681 -0.831 12.041 1.00 76.62 124 GLN A C 1
ATOM 874 O O . GLN A 1 124 ? -4.077 -1.751 11.473 1.00 76.62 124 GLN A O 1
ATOM 879 N N . ASN A 1 125 ? -4.220 0.422 12.052 1.00 70.50 125 ASN A N 1
ATOM 880 C CA . ASN A 1 125 ? -2.995 0.865 11.377 1.00 70.50 125 ASN A CA 1
ATOM 881 C C . ASN A 1 125 ? -2.179 1.879 12.213 1.00 70.50 125 ASN A C 1
ATOM 883 O O . ASN A 1 125 ? -2.537 2.234 13.331 1.00 70.50 125 ASN A O 1
ATOM 887 N N . GLY A 1 126 ? -0.999 2.285 11.730 1.00 77.31 126 GLY A N 1
ATOM 888 C CA . GLY A 1 126 ? -0.138 3.213 12.474 1.00 77.31 126 GLY A CA 1
ATOM 889 C C . GLY A 1 126 ? 0.329 2.666 13.834 1.00 77.31 126 GLY A C 1
ATOM 890 O O . GLY A 1 126 ? 0.931 1.593 13.899 1.00 77.31 126 GLY A O 1
ATOM 891 N N . ASP A 1 127 ? 0.107 3.433 14.907 1.00 76.94 127 ASP A N 1
ATOM 892 C CA . ASP A 1 127 ? 0.413 3.070 16.299 1.00 76.94 127 ASP A CA 1
ATOM 893 C C . ASP A 1 127 ? -0.831 2.662 17.118 1.00 76.94 127 ASP A C 1
ATOM 895 O O . ASP A 1 127 ? -0.757 2.555 18.345 1.00 76.94 127 ASP A O 1
ATOM 899 N N . GLU A 1 128 ? -1.954 2.386 16.450 1.00 85.31 128 GLU A N 1
ATOM 900 C CA . GLU A 1 128 ? -3.207 1.956 17.070 1.00 85.31 128 GLU A CA 1
ATOM 901 C C . GLU A 1 128 ? -3.090 0.604 17.796 1.00 85.31 128 GLU A C 1
ATOM 903 O O . GLU A 1 128 ? -2.525 -0.379 17.300 1.00 85.31 128 GLU A O 1
ATOM 908 N N . THR A 1 129 ? -3.686 0.519 18.987 1.00 85.19 129 THR A N 1
ATOM 909 C CA . THR A 1 129 ? -3.749 -0.713 19.791 1.00 85.19 129 THR A CA 1
ATOM 910 C C . THR A 1 129 ? -5.042 -1.505 19.578 1.00 85.19 129 THR A C 1
ATOM 912 O O . THR A 1 129 ? -5.121 -2.654 20.011 1.00 85.19 129 THR A O 1
ATOM 915 N N . GLY A 1 130 ? -6.030 -0.918 18.899 1.00 82.12 130 GLY A N 1
ATOM 916 C CA . GLY A 1 130 ? -7.267 -1.548 18.432 1.00 82.12 130 GLY A CA 1
ATOM 917 C C . GLY A 1 130 ? -7.695 -0.950 17.089 1.00 82.12 130 GLY A C 1
ATOM 918 O O . GLY A 1 130 ? -6.988 -0.114 16.546 1.00 82.12 130 GLY A O 1
ATOM 919 N N . ILE A 1 131 ? -8.819 -1.388 16.522 1.00 81.62 131 ILE A N 1
ATOM 920 C CA . ILE A 1 131 ? -9.329 -0.810 15.266 1.00 81.62 131 ILE A CA 1
ATOM 921 C C . ILE A 1 131 ? -9.743 0.635 15.558 1.00 81.62 131 ILE A C 1
ATOM 923 O O . ILE A 1 131 ? -10.629 0.829 16.388 1.00 81.62 131 ILE A O 1
ATOM 927 N N . ASP A 1 132 ? -9.101 1.613 14.912 1.00 78.62 132 ASP A N 1
ATOM 928 C CA . ASP A 1 132 ? -9.390 3.046 15.055 1.00 78.62 132 ASP A CA 1
ATOM 929 C C . ASP A 1 132 ? -9.100 3.655 16.452 1.00 78.62 132 ASP A C 1
ATOM 931 O O . ASP A 1 132 ? -9.597 4.735 16.787 1.00 78.62 132 ASP A O 1
ATOM 935 N N . CYS A 1 133 ? -8.324 2.983 17.315 1.00 83.75 133 CYS A N 1
ATOM 936 C CA . CYS A 1 133 ? -8.058 3.446 18.683 1.00 83.75 133 CYS A CA 1
ATOM 937 C C . CYS A 1 133 ? -6.659 3.078 19.208 1.00 83.75 133 CYS A C 1
ATOM 939 O O . CYS A 1 133 ? -6.051 2.079 18.825 1.00 83.75 133 CYS A O 1
ATOM 941 N N . GLY A 1 134 ? -6.160 3.853 20.173 1.00 84.19 134 GLY A N 1
ATOM 942 C CA . GLY A 1 134 ? -4.843 3.685 20.794 1.00 84.19 134 GLY A CA 1
ATOM 943 C C . GLY A 1 134 ? -3.703 4.389 20.056 1.00 84.19 134 GLY A C 1
ATOM 944 O O . GLY A 1 134 ? -3.888 4.942 18.978 1.00 84.19 134 GLY A O 1
ATOM 945 N N . GLY A 1 135 ? -2.515 4.401 20.666 1.00 83.88 135 GLY A N 1
ATOM 946 C CA . GLY A 1 135 ? -1.358 5.117 20.119 1.00 83.88 135 GLY A CA 1
ATOM 947 C C . GLY A 1 135 ? -1.604 6.620 20.011 1.00 83.88 135 GLY A C 1
ATOM 948 O O . GLY A 1 135 ? -1.781 7.299 21.024 1.00 83.88 135 GLY A O 1
ATOM 949 N N . SER A 1 136 ? -1.618 7.124 18.779 1.00 82.00 136 SER A N 1
ATOM 950 C CA . SER A 1 136 ? -1.914 8.514 18.435 1.00 82.00 136 SER A CA 1
ATOM 951 C C . SER A 1 136 ? -3.419 8.808 18.355 1.00 82.00 136 SER A C 1
ATOM 953 O O . SER A 1 136 ? -3.802 9.978 18.282 1.00 82.00 136 SER A O 1
ATOM 955 N N . CYS A 1 137 ? -4.268 7.776 18.395 1.00 82.19 137 CYS A N 1
ATOM 956 C CA . CYS A 1 137 ? -5.721 7.882 18.509 1.00 82.19 137 CYS A CA 1
ATOM 957 C C . CYS A 1 137 ? -6.191 7.951 19.966 1.00 82.19 137 CYS A C 1
ATOM 959 O O . CYS A 1 137 ? -5.422 7.777 20.914 1.00 82.19 137 CYS A O 1
ATOM 961 N N . THR A 1 138 ? -7.488 8.207 20.166 1.00 83.75 138 THR A N 1
ATOM 962 C CA . THR A 1 138 ? -8.112 8.053 21.486 1.00 83.75 138 THR A CA 1
ATOM 963 C C . THR A 1 138 ? -7.854 6.647 22.009 1.00 83.75 138 THR A C 1
ATOM 965 O O . THR A 1 138 ? -7.961 5.687 21.249 1.00 83.75 138 THR A O 1
ATOM 968 N N . ALA A 1 139 ? -7.496 6.522 23.290 1.00 86.50 139 ALA A N 1
ATOM 969 C CA . ALA A 1 139 ? -7.266 5.222 23.915 1.00 86.50 139 ALA A CA 1
ATOM 970 C C . ALA A 1 139 ? -8.452 4.286 23.650 1.00 86.50 139 ALA A C 1
ATOM 972 O O . ALA A 1 139 ? -9.593 4.738 23.676 1.00 86.50 139 ALA A O 1
ATOM 973 N N . CYS A 1 140 ? -8.179 3.015 23.364 1.00 88.56 140 CYS A N 1
ATOM 974 C CA . CYS A 1 140 ? -9.232 2.018 23.197 1.00 88.56 140 CYS A CA 1
ATOM 975 C C . CYS A 1 140 ? -10.043 1.846 24.481 1.00 88.56 140 CYS A C 1
ATOM 977 O O . CYS A 1 140 ? -9.491 2.023 25.564 1.00 88.56 140 CYS A O 1
ATOM 979 N N . ALA A 1 141 ? -11.314 1.461 24.332 1.00 88.50 141 ALA A N 1
ATOM 980 C CA . ALA A 1 141 ? -12.197 1.173 25.455 1.00 88.50 141 ALA A CA 1
ATOM 981 C C . ALA A 1 141 ? -11.626 0.036 26.311 1.00 88.50 141 ALA A C 1
ATOM 983 O O . ALA A 1 141 ? -11.217 -1.009 25.786 1.00 88.50 141 ALA A O 1
ATOM 984 N N . THR A 1 142 ? -11.617 0.223 27.623 1.00 89.75 142 THR A N 1
ATOM 985 C CA . THR A 1 142 ? -11.204 -0.783 28.597 1.00 89.75 142 THR A CA 1
ATOM 986 C C . THR A 1 142 ? -12.238 -0.866 29.701 1.00 89.75 142 THR A C 1
ATOM 988 O O . THR A 1 142 ? -12.172 -0.131 30.670 1.00 89.75 142 THR A O 1
ATOM 991 N N . CYS A 1 143 ? -13.115 -1.861 29.602 1.00 89.94 143 CYS A N 1
ATOM 992 C CA . CYS A 1 143 ? -14.322 -2.002 30.419 1.00 89.94 143 CYS A CA 1
ATOM 993 C C . CYS A 1 143 ? -14.111 -2.338 31.916 1.00 89.94 143 CYS A C 1
ATOM 995 O O . CYS A 1 143 ? -14.968 -2.991 32.515 1.00 89.94 143 CYS A O 1
ATOM 997 N N . SER A 1 144 ? -12.952 -2.038 32.508 1.00 90.88 144 SER A N 1
ATOM 998 C CA . SER A 1 144 ? -12.649 -2.349 33.912 1.00 90.88 144 SER A CA 1
ATOM 999 C C . SER A 1 144 ? -11.418 -1.615 34.470 1.00 90.88 144 SER A C 1
ATOM 1001 O O . SER A 1 144 ? -10.802 -2.118 35.416 1.00 90.88 144 SER A O 1
ATOM 1003 N N . ASP A 1 145 ? -10.962 -0.523 33.854 1.00 88.81 145 ASP A N 1
ATOM 1004 C CA . ASP A 1 145 ? -9.755 0.199 34.286 1.00 88.81 145 ASP A CA 1
ATOM 1005 C C . ASP A 1 145 ? -10.052 1.440 35.148 1.00 88.81 145 ASP A C 1
ATOM 1007 O O . ASP A 1 145 ? -9.130 2.053 35.699 1.00 88.81 145 ASP A O 1
ATOM 1011 N N . GLY A 1 146 ? -11.332 1.756 35.353 1.00 89.62 146 GLY A N 1
ATOM 1012 C CA . GLY A 1 146 ? -11.791 2.879 36.157 1.00 89.62 146 GLY A CA 1
ATOM 1013 C C . GLY A 1 146 ? -11.700 4.221 35.434 1.00 89.62 146 GLY A C 1
ATOM 1014 O O . GLY A 1 146 ? -11.796 5.262 36.094 1.00 89.62 146 GLY A O 1
ATOM 1015 N N . VAL A 1 147 ? -11.495 4.233 34.113 1.00 89.38 147 VAL A N 1
ATOM 1016 C CA . VAL A 1 147 ? -11.361 5.441 33.296 1.00 89.38 147 VAL A CA 1
ATOM 1017 C C . VAL A 1 147 ? -12.309 5.363 32.108 1.00 89.38 147 VAL A C 1
ATOM 1019 O O . VAL A 1 147 ? -12.295 4.403 31.365 1.00 89.38 147 VAL A O 1
ATOM 1022 N N . GLN A 1 148 ? -13.082 6.425 31.867 1.00 89.44 148 GLN A N 1
ATOM 1023 C CA . GLN A 1 148 ? -13.888 6.509 30.648 1.00 89.44 148 GLN A CA 1
ATOM 1024 C C . GLN A 1 148 ? -12.985 6.726 29.422 1.00 89.44 148 GLN A C 1
ATOM 1026 O O . GLN A 1 148 ? -12.457 7.831 29.235 1.00 89.44 148 GLN A O 1
ATOM 1031 N N . ASN A 1 149 ? -12.804 5.701 28.590 1.00 88.25 149 ASN A N 1
ATOM 1032 C CA . ASN A 1 149 ? -11.984 5.758 27.377 1.00 88.25 149 ASN A CA 1
ATOM 1033 C C . ASN A 1 149 ? -12.646 5.056 26.172 1.00 88.25 149 ASN A C 1
ATOM 1035 O O . ASN A 1 149 ? -13.710 4.457 26.268 1.00 88.25 149 ASN A O 1
ATOM 1039 N N . GLY A 1 150 ? -12.063 5.212 24.981 1.00 87.94 150 GLY A N 1
ATOM 1040 C CA . GLY A 1 150 ? -12.624 4.672 23.741 1.00 87.94 150 GLY A CA 1
ATOM 1041 C C . GLY A 1 150 ? -14.016 5.207 23.411 1.00 87.94 150 GLY A C 1
ATOM 1042 O O . GLY A 1 150 ? -14.225 6.418 23.338 1.00 87.94 150 GLY A O 1
ATOM 1043 N N . ASP A 1 151 ? -14.945 4.284 23.168 1.00 87.12 151 ASP A N 1
ATOM 1044 C CA . ASP A 1 151 ? -16.346 4.547 22.840 1.00 87.12 151 ASP A CA 1
ATOM 1045 C C . ASP A 1 151 ? -17.296 4.386 24.045 1.00 87.12 151 ASP A C 1
ATOM 1047 O O . ASP A 1 151 ? -18.518 4.389 23.875 1.00 87.12 151 ASP A O 1
ATOM 1051 N N . GLU A 1 152 ? -16.757 4.281 25.263 1.00 92.75 152 GLU A N 1
ATOM 1052 C CA . GLU A 1 152 ? -17.533 4.150 26.494 1.00 92.75 152 GLU A CA 1
ATOM 1053 C C . GLU A 1 152 ? -18.429 5.372 26.758 1.00 92.75 152 GLU A C 1
ATOM 1055 O O . GLU A 1 152 ? -18.008 6.535 26.712 1.00 92.75 152 GLU A O 1
ATOM 1060 N N . THR A 1 153 ? -19.693 5.122 27.106 1.00 91.25 153 THR A N 1
ATOM 1061 C CA . THR A 1 153 ? -20.656 6.186 27.442 1.00 91.25 153 THR A CA 1
ATOM 1062 C C . THR A 1 153 ? -20.636 6.565 28.924 1.00 91.25 153 THR A C 1
ATOM 1064 O O . THR A 1 153 ? -21.147 7.624 29.288 1.00 91.25 153 THR A O 1
ATOM 1067 N N . GLY A 1 154 ? -20.040 5.724 29.771 1.00 89.50 154 GLY A N 1
ATOM 1068 C CA . GLY A 1 154 ? -19.742 5.979 31.181 1.00 89.50 154 GLY A CA 1
ATOM 1069 C C . GLY A 1 154 ? -18.431 5.296 31.576 1.00 89.50 154 GLY A C 1
ATOM 1070 O O . GLY A 1 154 ? -17.826 4.632 30.752 1.00 89.50 154 GLY A O 1
ATOM 1071 N N . VAL A 1 155 ? -17.966 5.469 32.815 1.00 91.44 155 VAL A N 1
ATOM 1072 C CA . VAL A 1 155 ? -16.716 4.827 33.269 1.00 91.44 155 VAL A CA 1
ATOM 1073 C C . VAL A 1 155 ? -16.870 3.306 33.201 1.00 91.44 155 VAL A C 1
ATOM 1075 O O . VAL A 1 155 ? -17.741 2.771 33.887 1.00 91.44 155 VAL A O 1
ATOM 1078 N N . ASP A 1 156 ? -16.046 2.641 32.384 1.00 88.88 156 ASP A N 1
ATOM 1079 C CA . ASP A 1 156 ? -16.041 1.187 32.178 1.00 88.88 156 ASP A CA 1
ATOM 1080 C C . ASP A 1 156 ? -17.358 0.605 31.600 1.00 88.88 156 ASP A C 1
ATOM 1082 O O . ASP A 1 156 ? -17.645 -0.587 31.758 1.00 88.88 156 ASP A O 1
ATOM 1086 N N . CYS A 1 157 ? -18.210 1.417 30.955 1.00 91.12 157 CYS A N 1
ATOM 1087 C CA . CYS A 1 157 ? -19.509 0.963 30.438 1.00 91.12 157 CYS A CA 1
ATOM 1088 C C . CYS A 1 157 ? -19.990 1.694 29.170 1.00 91.12 157 CYS A C 1
ATOM 1090 O O . CYS A 1 157 ? -19.672 2.854 28.904 1.00 91.12 157 CYS A O 1
ATOM 1092 N N . GLY A 1 158 ? -20.854 1.025 28.405 1.00 90.62 158 GLY A N 1
ATOM 1093 C CA . GLY A 1 158 ? -21.410 1.488 27.134 1.00 90.62 158 GLY A CA 1
ATOM 1094 C C . GLY A 1 158 ? -20.450 1.350 25.952 1.00 90.62 158 GLY A C 1
ATOM 1095 O O . GLY A 1 158 ? -19.320 0.901 26.110 1.00 90.62 158 GLY A O 1
ATOM 1096 N N . GLY A 1 159 ? -20.913 1.708 24.752 1.00 89.50 159 GLY A N 1
ATOM 1097 C CA . GLY A 1 159 ? -20.126 1.526 23.526 1.00 89.50 159 GLY A CA 1
ATOM 1098 C C . GLY A 1 159 ? -19.793 0.054 23.276 1.00 89.50 159 GLY A C 1
ATOM 1099 O O . GLY A 1 159 ? -20.696 -0.780 23.178 1.00 89.50 159 GLY A O 1
ATOM 1100 N N . SER A 1 160 ? -18.499 -0.258 23.210 1.00 88.25 160 SER A N 1
ATOM 1101 C CA . SER A 1 160 ? -17.971 -1.619 23.082 1.00 88.25 160 SER A CA 1
ATOM 1102 C C . SER A 1 160 ? -18.003 -2.420 24.395 1.00 88.25 160 SER A C 1
ATOM 1104 O O . SER A 1 160 ? -17.748 -3.627 24.385 1.00 88.25 160 SER A O 1
ATOM 1106 N N . CYS A 1 161 ? -18.340 -1.780 25.518 1.00 89.75 161 CYS A N 1
ATOM 1107 C CA . CYS A 1 161 ? -18.503 -2.394 26.835 1.00 89.75 161 CYS A CA 1
ATOM 1108 C C . CYS A 1 161 ? -19.969 -2.745 27.147 1.00 89.75 161 CYS A C 1
ATOM 1110 O O . CYS A 1 161 ? -20.896 -2.428 26.398 1.00 89.75 161 CYS A O 1
ATOM 1112 N N . GLY A 1 162 ? -20.202 -3.429 28.275 1.00 88.56 162 GLY A N 1
ATOM 1113 C CA . GLY A 1 162 ? -21.562 -3.710 28.754 1.00 88.56 162 GLY A CA 1
ATOM 1114 C C . GLY A 1 162 ? -22.350 -2.419 29.001 1.00 88.56 162 GLY A C 1
ATOM 1115 O O . GLY A 1 162 ? -21.758 -1.403 29.350 1.00 88.56 162 GLY A O 1
ATOM 1116 N N . ALA A 1 163 ? -23.675 -2.440 28.817 1.00 90.06 163 ALA A N 1
ATOM 1117 C CA . ALA A 1 163 ? -24.519 -1.256 29.002 1.00 90.06 163 ALA A CA 1
ATOM 1118 C C . ALA A 1 163 ? -24.316 -0.618 30.390 1.00 90.06 163 ALA A C 1
ATOM 1120 O O . ALA A 1 163 ? -24.177 -1.322 31.393 1.00 90.06 163 ALA A O 1
ATOM 1121 N N . CYS A 1 164 ? -24.288 0.714 30.434 1.00 90.50 164 CYS A N 1
ATOM 1122 C CA . CYS A 1 164 ? -24.220 1.452 31.691 1.00 90.50 164 CYS A CA 1
ATOM 1123 C C . CYS A 1 164 ? -25.489 1.267 32.519 1.00 90.50 164 CYS A C 1
ATOM 1125 O O . CYS A 1 164 ? -26.565 1.105 31.951 1.00 90.50 164 CYS A O 1
ATOM 1127 N N . VAL A 1 165 ? -25.344 1.375 33.844 1.00 91.00 165 VAL A N 1
ATOM 1128 C CA . VAL A 1 165 ? -26.467 1.272 34.782 1.00 91.00 165 VAL A CA 1
ATOM 1129 C C . VAL A 1 165 ? -27.579 2.264 34.436 1.00 91.00 165 VAL A C 1
ATOM 1131 O O . VAL A 1 165 ? -27.327 3.466 34.288 1.00 91.00 165 VAL A O 1
ATOM 1134 N N . SER A 1 166 ? -28.811 1.776 34.324 1.00 91.25 166 SER A N 1
ATOM 1135 C CA . SER A 1 166 ? -29.987 2.615 34.120 1.00 91.25 166 SER A CA 1
ATOM 1136 C C . SER A 1 166 ? -31.209 2.008 34.792 1.00 91.25 166 SER A C 1
ATOM 1138 O O . SER A 1 166 ? -31.757 1.023 34.334 1.00 91.25 166 SER A O 1
ATOM 1140 N N . CYS A 1 167 ? -31.740 2.721 35.783 1.00 92.25 167 CYS A N 1
ATOM 1141 C CA . CYS A 1 167 ? -32.847 2.265 36.627 1.00 92.25 167 CYS A CA 1
ATOM 1142 C C . CYS A 1 167 ? -34.237 2.295 35.956 1.00 92.25 167 CYS A C 1
ATOM 1144 O O . CYS A 1 167 ? -35.240 2.542 36.630 1.00 92.25 167 CYS A O 1
ATOM 1146 N N . SER A 1 168 ? -34.309 2.201 34.628 1.00 92.25 168 SER A N 1
ATOM 1147 C CA . SER A 1 168 ? -35.565 2.275 33.865 1.00 92.25 168 SER A CA 1
ATOM 1148 C C . SER A 1 168 ? -35.440 1.826 32.399 1.00 92.25 168 SER A C 1
ATOM 1150 O O . SER A 1 168 ? -36.316 2.155 31.594 1.00 92.25 168 SER A O 1
ATOM 1152 N N . ASP A 1 169 ? -34.350 1.155 32.017 1.00 88.44 169 ASP A N 1
ATOM 1153 C CA . ASP A 1 169 ? -34.139 0.695 30.638 1.00 88.44 169 ASP A CA 1
ATOM 1154 C C . ASP A 1 169 ? -34.658 -0.731 30.365 1.00 88.44 169 ASP A C 1
ATOM 1156 O O . ASP A 1 169 ? -34.699 -1.164 29.209 1.00 88.44 169 ASP A O 1
ATOM 1160 N N . GLY A 1 170 ? -35.137 -1.434 31.393 1.00 89.19 170 GLY A N 1
ATOM 1161 C CA . GLY A 1 170 ? -35.692 -2.778 31.298 1.00 89.19 170 GLY A CA 1
ATOM 1162 C C . GLY A 1 170 ? -34.637 -3.876 31.179 1.00 89.19 170 GLY A C 1
ATOM 1163 O O . GLY A 1 170 ? -34.988 -5.013 30.842 1.00 89.19 170 GLY A O 1
ATOM 1164 N N . ILE A 1 171 ? -33.364 -3.574 31.431 1.00 87.12 171 ILE A N 1
ATOM 1165 C CA . ILE A 1 171 ? -32.239 -4.506 31.365 1.00 87.12 171 ILE A CA 1
ATOM 1166 C C . ILE A 1 171 ? -31.579 -4.546 32.744 1.00 87.12 171 ILE A C 1
ATOM 1168 O O . ILE A 1 171 ? -31.474 -3.532 33.404 1.00 87.12 171 ILE A O 1
ATOM 1172 N N . GLN A 1 172 ? -31.130 -5.721 33.194 1.00 88.81 172 GLN A N 1
ATOM 1173 C CA . GLN A 1 172 ? -30.294 -5.799 34.394 1.00 88.81 172 GLN A CA 1
ATOM 1174 C C . GLN A 1 172 ? -28.829 -5.546 34.011 1.00 88.81 172 GLN A C 1
ATOM 1176 O O . GLN A 1 172 ? -28.190 -6.436 33.437 1.00 88.81 172 GLN A O 1
ATOM 1181 N N . ASN A 1 173 ? -28.302 -4.354 34.291 1.00 87.12 173 ASN A N 1
ATOM 1182 C CA . ASN A 1 173 ? -26.946 -3.941 33.912 1.00 87.12 173 ASN A CA 1
ATOM 1183 C C . ASN A 1 173 ? -26.198 -3.191 35.038 1.00 87.12 173 ASN A C 1
ATOM 1185 O O . ASN A 1 173 ? -26.740 -2.894 36.099 1.00 87.12 173 ASN A O 1
ATOM 1189 N N . GLY A 1 174 ? -24.892 -2.965 34.858 1.00 86.81 174 GLY A N 1
ATOM 1190 C CA . GLY A 1 174 ? -24.046 -2.349 35.888 1.00 86.81 174 GLY A CA 1
ATOM 1191 C C . GLY A 1 174 ? -24.009 -3.129 37.212 1.00 86.81 174 GLY A C 1
ATOM 1192 O O . GLY A 1 174 ? -23.658 -4.310 37.233 1.00 86.81 174 GLY A O 1
ATOM 1193 N N . ASP A 1 175 ? -24.328 -2.455 38.321 1.00 87.06 175 ASP A N 1
ATOM 1194 C CA . ASP A 1 175 ? -24.354 -3.017 39.680 1.00 87.06 175 ASP A CA 1
ATOM 1195 C C . ASP A 1 175 ? -25.768 -3.389 40.172 1.00 87.06 175 ASP A C 1
ATOM 1197 O O . ASP A 1 175 ? -25.965 -3.674 41.358 1.00 87.06 175 ASP A O 1
ATOM 1201 N N . GLU A 1 176 ? -26.750 -3.423 39.270 1.00 92.12 176 GLU A N 1
ATOM 1202 C CA . GLU A 1 176 ? -28.134 -3.769 39.578 1.00 92.12 176 GLU A CA 1
ATOM 1203 C C . GLU A 1 176 ? -28.297 -5.202 40.095 1.00 92.12 176 GLU A C 1
ATOM 1205 O O . GLU A 1 176 ? -27.795 -6.185 39.537 1.00 92.12 176 GLU A O 1
ATOM 1210 N N . THR A 1 177 ? -29.095 -5.352 41.153 1.00 89.31 177 THR A N 1
ATOM 1211 C CA . THR A 1 177 ? -29.424 -6.667 41.728 1.00 89.31 177 THR A CA 1
ATOM 1212 C C . THR A 1 177 ? -30.726 -7.250 41.172 1.00 89.31 177 THR A C 1
ATOM 1214 O O . THR A 1 177 ? -31.031 -8.413 41.432 1.00 89.31 177 THR A O 1
ATOM 1217 N N . GLY A 1 178 ? -31.490 -6.459 40.417 1.00 86.19 178 GLY A N 1
ATOM 1218 C CA . GLY A 1 178 ? -32.639 -6.864 39.610 1.00 86.19 178 GLY A CA 1
ATOM 1219 C C . GLY A 1 178 ? -32.831 -5.885 38.449 1.00 86.19 178 GLY A C 1
ATOM 1220 O O . GLY A 1 178 ? -32.197 -4.842 38.436 1.00 86.19 178 GLY A O 1
ATOM 1221 N N . VAL A 1 179 ? -33.680 -6.210 37.471 1.00 89.38 179 VAL A N 1
ATOM 1222 C CA . VAL A 1 179 ? -33.934 -5.317 36.321 1.00 89.38 179 VAL A CA 1
ATOM 1223 C C . VAL A 1 179 ? -34.366 -3.934 36.815 1.00 89.38 179 VAL A C 1
ATOM 1225 O O . VAL A 1 179 ? -35.359 -3.849 37.544 1.00 89.38 179 VAL A O 1
ATOM 1228 N N . ASP A 1 180 ? -33.632 -2.888 36.424 1.00 86.50 180 ASP A N 1
ATOM 1229 C CA . ASP A 1 180 ? -33.883 -1.488 36.787 1.00 86.50 180 ASP A CA 1
ATOM 1230 C C . ASP A 1 180 ? -33.811 -1.176 38.301 1.00 86.50 180 ASP A C 1
ATOM 1232 O O . ASP A 1 180 ? -34.342 -0.158 38.767 1.00 86.50 180 ASP A O 1
ATOM 1236 N N . CYS A 1 181 ? -33.225 -2.059 39.124 1.00 89.81 181 CYS A N 1
ATOM 1237 C CA . CYS A 1 181 ? -33.234 -1.903 40.580 1.00 89.81 181 CYS A CA 1
ATOM 1238 C C . CYS A 1 181 ? -32.036 -2.530 41.316 1.00 89.81 181 CYS A C 1
ATOM 1240 O O . CYS A 1 181 ? -31.407 -3.502 40.896 1.00 89.81 181 CYS A O 1
ATOM 1242 N N . GLY A 1 182 ? -31.769 -2.022 42.520 1.00 90.06 182 GLY A N 1
ATOM 1243 C CA . GLY A 1 182 ? -30.633 -2.440 43.343 1.00 90.06 182 GLY A CA 1
ATOM 1244 C C . GLY A 1 182 ? -29.310 -1.797 42.922 1.00 90.06 182 GLY A C 1
ATOM 1245 O O . GLY A 1 182 ? -29.254 -1.066 41.941 1.00 90.06 182 GLY A O 1
ATOM 1246 N N . GLY A 1 183 ? -28.251 -2.030 43.702 1.00 89.62 183 GLY A N 1
ATOM 1247 C CA . GLY A 1 183 ? -26.959 -1.370 43.477 1.00 89.62 183 GLY A CA 1
ATOM 1248 C C . GLY A 1 183 ? -27.070 0.152 43.577 1.00 89.62 183 GLY A C 1
ATOM 1249 O O . GLY A 1 183 ? -27.508 0.678 44.604 1.00 89.62 183 GLY A O 1
ATOM 1250 N N . SER A 1 184 ? -26.703 0.840 42.497 1.00 89.81 184 SER A N 1
ATOM 1251 C CA . SER A 1 184 ? -26.801 2.294 42.342 1.00 89.81 184 SER A CA 1
ATOM 1252 C C . SER A 1 184 ? -28.231 2.793 42.082 1.00 89.81 184 SER A C 1
ATOM 1254 O O . SER A 1 184 ? -28.487 3.997 42.161 1.00 89.81 184 SER A O 1
ATOM 1256 N N . CYS A 1 185 ? -29.174 1.889 41.812 1.00 89.56 185 CYS A N 1
ATOM 1257 C CA . CYS A 1 185 ? -30.588 2.194 41.636 1.00 89.56 185 CYS A CA 1
ATOM 1258 C C . CYS A 1 185 ? -31.379 2.138 42.948 1.00 89.56 185 CYS A C 1
ATOM 1260 O O . CYS A 1 185 ? -30.889 1.746 44.009 1.00 89.56 185 CYS A O 1
ATOM 1262 N N . GLY A 1 186 ? -32.653 2.538 42.880 1.00 89.62 186 GLY A N 1
ATOM 1263 C CA . GLY A 1 186 ? -33.578 2.343 43.992 1.00 89.62 186 GLY A CA 1
ATOM 1264 C C . GLY A 1 186 ? -33.616 0.873 44.412 1.00 89.62 186 GLY A C 1
ATOM 1265 O O . GLY A 1 186 ? -33.514 -0.026 43.577 1.00 89.62 186 GLY A O 1
ATOM 1266 N N . SER A 1 187 ? -33.761 0.619 45.714 1.00 89.38 187 SER A N 1
ATOM 1267 C CA . SER A 1 187 ? -33.919 -0.736 46.244 1.00 89.38 187 SER A CA 1
ATOM 1268 C C . SER A 1 187 ? -34.993 -1.488 45.467 1.00 89.38 187 SER A C 1
ATOM 1270 O O . SER A 1 187 ? -36.098 -0.968 45.300 1.00 89.38 187 SER A O 1
ATOM 1272 N N . CYS A 1 188 ? -34.688 -2.713 45.042 1.00 84.44 188 CYS A N 1
ATOM 1273 C CA . CYS A 1 188 ? -35.677 -3.565 44.404 1.00 84.44 188 CYS A CA 1
ATOM 1274 C C . CYS A 1 188 ? -36.882 -3.745 45.328 1.00 84.44 188 CYS A C 1
ATOM 1276 O O . CYS A 1 188 ? -36.798 -4.395 46.373 1.00 84.44 188 CYS A O 1
ATOM 1278 N N . SER A 1 189 ? -38.009 -3.151 44.939 1.00 78.25 189 SER A N 1
ATOM 1279 C CA . SER A 1 189 ? -39.293 -3.430 45.560 1.00 78.25 189 SER A CA 1
ATOM 1280 C C . SER A 1 189 ? -39.807 -4.720 44.954 1.00 78.25 189 SER A C 1
ATOM 1282 O O . SER A 1 189 ? -40.581 -4.721 44.000 1.00 78.25 189 SER A O 1
ATOM 1284 N N . PHE A 1 190 ? -39.354 -5.838 45.502 1.00 67.31 190 PHE A N 1
ATOM 1285 C CA . PHE A 1 190 ? -40.083 -7.073 45.306 1.00 67.31 190 PHE A CA 1
ATOM 1286 C C . PHE A 1 190 ? -41.366 -6.913 46.112 1.00 67.31 190 PHE A C 1
ATOM 1288 O O . PHE A 1 190 ? -41.316 -6.896 47.343 1.00 67.31 190 PHE A O 1
ATOM 1295 N N . ASP A 1 191 ? -42.503 -6.740 45.433 1.00 56.12 191 ASP A N 1
ATOM 1296 C CA . ASP A 1 191 ? -43.792 -6.974 46.072 1.00 56.12 191 ASP A CA 1
ATOM 1297 C C . ASP A 1 191 ? -43.718 -8.415 46.570 1.00 56.12 191 ASP A C 1
ATOM 1299 O O . ASP A 1 191 ? -43.777 -9.372 45.793 1.00 56.12 191 ASP A O 1
ATOM 1303 N N . ALA A 1 192 ? -43.460 -8.573 47.866 1.00 51.00 192 ALA A N 1
ATOM 1304 C CA . ALA A 1 192 ? -43.523 -9.854 48.522 1.00 51.00 192 ALA A CA 1
ATOM 1305 C C . ALA A 1 192 ? -44.993 -10.256 48.460 1.00 51.00 192 ALA A C 1
ATOM 1307 O O . ALA A 1 192 ? -45.771 -9.963 49.368 1.00 51.00 192 ALA A O 1
ATOM 1308 N N . LEU A 1 193 ? -45.394 -10.886 47.356 1.00 46.34 193 LEU A N 1
ATOM 1309 C CA . LEU A 1 193 ? -46.688 -11.520 47.241 1.00 46.34 193 LEU A CA 1
ATOM 1310 C C . LEU A 1 193 ? -46.646 -12.756 48.135 1.00 46.34 193 LEU A C 1
ATOM 1312 O O . LEU A 1 193 ? -46.524 -13.891 47.684 1.00 46.34 193 LEU A O 1
ATOM 1316 N N . VAL A 1 194 ? -46.764 -12.521 49.437 1.00 50.34 194 VAL A N 1
ATOM 1317 C CA . VAL A 1 194 ? -47.273 -13.511 50.369 1.00 50.34 194 VAL A CA 1
ATOM 1318 C C . VAL A 1 194 ? -48.754 -13.653 50.028 1.00 50.34 194 VAL A C 1
ATOM 1320 O O . VAL A 1 194 ? -49.614 -13.014 50.626 1.00 50.34 194 VAL A O 1
ATOM 1323 N N . THR A 1 195 ? -49.074 -14.460 49.016 1.00 46.38 195 THR A N 1
ATOM 1324 C CA . THR A 1 195 ? -50.411 -15.047 48.933 1.00 46.38 195 THR A CA 1
ATOM 1325 C C . THR A 1 195 ? -50.435 -16.144 49.983 1.00 46.38 195 THR A C 1
ATOM 1327 O O . THR A 1 195 ? -49.953 -17.254 49.77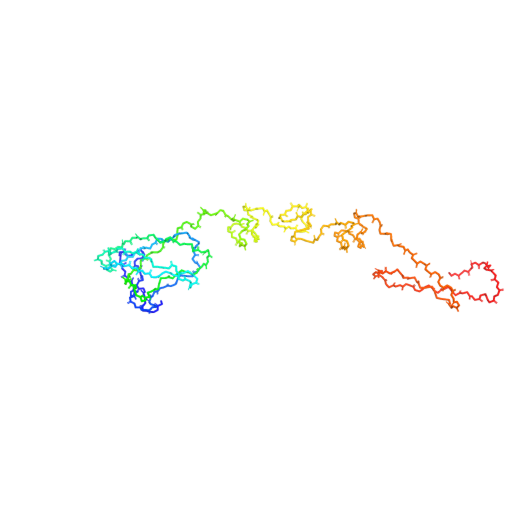7 1.00 46.38 195 THR A O 1
ATOM 1330 N N . SER A 1 196 ? -50.960 -15.820 51.159 1.00 46.16 196 SER A N 1
ATOM 1331 C CA . SER A 1 196 ? -51.480 -16.838 52.055 1.00 46.16 196 SER A CA 1
ATOM 1332 C C . SER A 1 196 ? -52.691 -17.479 51.373 1.00 46.16 196 SER A C 1
ATOM 1334 O O . SER A 1 196 ? -53.829 -17.048 51.533 1.00 46.16 196 SER A O 1
ATOM 1336 N N . ALA A 1 197 ? -52.461 -18.527 50.586 1.00 44.78 197 ALA A N 1
ATOM 1337 C CA . ALA A 1 197 ? -53.520 -19.449 50.202 1.00 44.78 197 ALA A CA 1
ATOM 1338 C C . ALA A 1 197 ? -53.663 -20.498 51.310 1.00 44.78 197 ALA A C 1
ATOM 1340 O O . ALA A 1 197 ? -53.285 -21.654 51.154 1.00 44.78 197 ALA A O 1
ATOM 1341 N N . ALA A 1 198 ? -54.204 -20.088 52.459 1.00 51.31 198 ALA A N 1
ATOM 1342 C CA . ALA A 1 198 ? -54.738 -21.053 53.406 1.00 51.31 198 ALA A CA 1
ATOM 1343 C C . ALA A 1 198 ? -56.028 -21.629 52.807 1.00 51.31 198 ALA A C 1
ATOM 1345 O O . ALA A 1 198 ? -57.117 -21.082 52.977 1.00 51.31 198 ALA A O 1
ATOM 1346 N N . SER A 1 199 ? -55.903 -22.739 52.086 1.00 50.34 199 SER A N 1
ATOM 1347 C CA . SER A 1 199 ? -57.030 -23.624 51.812 1.00 50.34 199 SER A CA 1
ATOM 1348 C C . SER A 1 199 ? -56.635 -25.069 52.102 1.00 50.34 199 SER A C 1
ATOM 1350 O O . SER A 1 199 ? -56.394 -25.855 51.195 1.00 50.34 199 SER A O 1
ATOM 1352 N N . GLY A 1 200 ? -56.587 -25.407 53.392 1.00 51.16 200 GLY A N 1
ATOM 1353 C CA . GLY A 1 200 ? -56.862 -26.768 53.860 1.00 51.16 200 GLY A CA 1
ATOM 1354 C C . GLY A 1 200 ? -55.754 -27.820 53.772 1.00 51.16 200 GLY A C 1
ATOM 1355 O O . GLY A 1 200 ? -56.071 -28.994 53.933 1.00 51.16 200 GLY A O 1
ATOM 1356 N N . SER A 1 201 ? -54.491 -27.452 53.573 1.00 52.38 201 SER A N 1
ATOM 1357 C CA . SER A 1 201 ? -53.361 -28.369 53.783 1.00 52.38 201 SER A CA 1
ATOM 1358 C C . SER A 1 201 ? -52.091 -27.573 54.079 1.00 52.38 201 SER A C 1
ATOM 1360 O O . SER A 1 201 ? -51.797 -26.614 53.368 1.00 52.38 201 SER A O 1
ATOM 1362 N N . ASP A 1 202 ? -51.410 -27.959 55.156 1.00 53.56 202 ASP A N 1
ATOM 1363 C CA . ASP A 1 202 ? -50.366 -27.246 55.909 1.00 53.56 202 ASP A CA 1
ATOM 1364 C C . ASP A 1 202 ? -49.028 -27.018 55.172 1.00 53.56 202 ASP A C 1
ATOM 1366 O O . ASP A 1 202 ? -47.968 -27.339 55.701 1.00 53.56 202 ASP A O 1
ATOM 1370 N N . ASP A 1 203 ? -49.049 -26.433 53.971 1.00 49.12 203 ASP A N 1
ATOM 1371 C CA . ASP A 1 203 ? -47.836 -26.076 53.225 1.00 49.12 203 ASP A CA 1
ATOM 1372 C C . ASP A 1 203 ? -47.794 -24.572 52.909 1.00 49.12 203 ASP A C 1
ATOM 1374 O O . ASP A 1 203 ? -48.601 -24.049 52.135 1.00 49.12 203 ASP A O 1
ATOM 1378 N N . ILE A 1 204 ? -46.808 -23.862 53.473 1.00 57.75 204 ILE A N 1
ATOM 1379 C CA . ILE A 1 204 ? -46.472 -22.486 53.078 1.00 57.75 204 ILE A CA 1
ATOM 1380 C C . ILE A 1 204 ? -45.335 -22.546 52.055 1.00 57.75 204 ILE A C 1
ATOM 1382 O O . ILE A 1 204 ? -44.188 -22.857 52.389 1.00 57.75 204 ILE A O 1
ATOM 1386 N N . LEU A 1 205 ? -45.645 -22.211 50.802 1.00 51.44 205 LEU A N 1
ATOM 1387 C CA . LEU A 1 205 ? -44.644 -22.015 49.755 1.00 51.44 205 LEU A CA 1
ATOM 1388 C C . LEU A 1 205 ? -44.050 -20.609 49.874 1.00 51.44 205 LEU A C 1
ATOM 1390 O O . LEU A 1 205 ? -44.710 -19.622 49.552 1.00 51.44 205 LEU A O 1
ATOM 1394 N N . VAL A 1 206 ? -42.794 -20.512 50.312 1.00 57.38 206 VAL A N 1
ATOM 1395 C CA . VAL A 1 206 ? -42.043 -19.253 50.299 1.00 57.38 206 VAL A CA 1
ATOM 1396 C C . VAL A 1 206 ? -41.128 -19.253 49.082 1.00 57.38 206 VAL A C 1
ATOM 1398 O O . VAL A 1 206 ? -40.060 -19.863 49.079 1.00 57.38 206 VAL A O 1
ATOM 1401 N N . GLY A 1 207 ? -41.549 -18.565 48.025 1.00 53.75 207 GLY A N 1
ATOM 1402 C CA . GLY A 1 207 ? -40.734 -18.351 46.835 1.00 53.75 207 GLY A CA 1
ATOM 1403 C C . GLY A 1 207 ? -41.143 -17.063 46.138 1.00 53.75 207 GLY A C 1
ATOM 1404 O O . GLY A 1 207 ? -42.297 -16.909 45.750 1.00 53.75 207 GLY A O 1
ATOM 1405 N N . GLY A 1 208 ? -40.202 -16.130 45.994 1.00 49.22 208 GLY A N 1
ATOM 1406 C CA . GLY A 1 208 ? -40.411 -14.934 45.181 1.00 49.22 208 GLY A CA 1
ATOM 1407 C C . GLY A 1 208 ? -40.364 -15.281 43.694 1.00 49.22 208 GLY A C 1
ATOM 1408 O O . GLY A 1 208 ? -39.515 -16.067 43.264 1.00 49.22 208 GLY A O 1
ATOM 1409 N N . ALA A 1 209 ? -41.247 -14.687 42.892 1.00 46.84 209 ALA A N 1
ATOM 1410 C CA . ALA A 1 209 ? -41.128 -14.752 41.439 1.00 46.84 209 ALA A CA 1
ATOM 1411 C C . ALA A 1 209 ? -39.810 -14.076 41.014 1.00 46.84 209 ALA A C 1
ATOM 1413 O O . ALA A 1 209 ? -39.584 -12.915 41.339 1.00 46.84 209 ALA A O 1
ATOM 1414 N N . GLY A 1 210 ? -38.926 -14.814 40.331 1.00 49.72 210 GLY A N 1
ATOM 1415 C CA . GLY A 1 210 ? -37.607 -14.315 39.912 1.00 49.72 210 GLY A CA 1
ATOM 1416 C C . GLY A 1 210 ? -36.462 -14.531 40.912 1.00 49.72 210 GLY A C 1
ATOM 1417 O O . GLY A 1 210 ? -35.352 -14.076 40.658 1.00 49.72 210 GLY A O 1
ATOM 1418 N N . SER A 1 211 ? -36.685 -15.242 42.024 1.00 53.59 211 SER A N 1
ATOM 1419 C CA . SER A 1 211 ? -35.597 -15.627 42.937 1.00 53.59 211 SER A CA 1
ATOM 1420 C C . SER A 1 211 ? -34.605 -16.580 42.257 1.00 53.59 211 SER A C 1
ATOM 1422 O O . SER A 1 211 ? -35.001 -17.606 41.705 1.00 53.59 211 SER A O 1
ATOM 1424 N N . THR A 1 212 ? -33.305 -16.283 42.357 1.00 53.25 212 THR A N 1
ATOM 1425 C CA . THR A 1 212 ? -32.219 -17.205 41.971 1.00 53.25 212 THR A CA 1
ATOM 1426 C C . THR A 1 212 ? -31.982 -18.306 43.009 1.00 53.25 212 THR A C 1
ATOM 1428 O O . THR A 1 212 ? -31.248 -19.257 42.741 1.00 53.25 212 THR A O 1
ATOM 1431 N N . GLN A 1 213 ? -32.612 -18.208 44.186 1.00 47.75 213 GLN A N 1
ATOM 1432 C CA . GLN A 1 213 ? -32.621 -19.264 45.196 1.00 47.75 213 GLN A CA 1
ATOM 1433 C C . GLN A 1 213 ? -33.887 -20.124 45.088 1.00 47.75 213 GLN A C 1
ATOM 1435 O O . GLN A 1 213 ? -34.974 -19.569 44.882 1.00 47.75 213 GLN A O 1
ATOM 1440 N N . PRO A 1 214 ? -33.778 -21.456 45.266 1.00 52.03 214 PRO A N 1
ATOM 1441 C CA . PRO A 1 214 ? -34.942 -22.329 45.337 1.00 52.03 214 PRO A CA 1
ATOM 1442 C C . PRO A 1 214 ? -35.853 -21.893 46.490 1.00 52.03 214 PRO A C 1
ATOM 1444 O O . PRO A 1 214 ? -35.376 -21.537 47.567 1.00 52.03 214 PRO A O 1
ATOM 1447 N N . GLY A 1 215 ? -37.166 -21.906 46.248 1.00 56.28 215 GLY A N 1
ATOM 1448 C CA . GLY A 1 215 ? -38.149 -21.617 47.288 1.00 56.28 215 GLY A CA 1
ATOM 1449 C C . GLY A 1 215 ? -38.024 -22.598 48.452 1.00 56.28 215 GLY A C 1
ATOM 1450 O O . GLY A 1 215 ? -37.700 -23.771 48.256 1.00 56.28 215 GLY A O 1
ATOM 1451 N N . TYR A 1 216 ? -38.288 -22.116 49.662 1.00 53.00 216 TYR A N 1
ATOM 1452 C CA . TYR A 1 216 ? -38.291 -22.938 50.865 1.00 53.00 216 TYR A CA 1
ATOM 1453 C C . TYR A 1 216 ? -39.729 -23.303 51.226 1.00 53.00 216 TYR A C 1
ATOM 1455 O O . TYR A 1 216 ? -40.636 -22.470 51.175 1.00 53.00 216 TYR A O 1
ATOM 1463 N N . THR A 1 217 ? -39.937 -24.559 51.608 1.00 53.97 217 THR A N 1
ATOM 1464 C CA . THR A 1 217 ? -41.174 -24.999 52.258 1.00 53.97 217 THR A CA 1
ATOM 1465 C C . THR A 1 217 ? -40.924 -24.997 53.757 1.00 53.97 217 THR A C 1
ATOM 1467 O O . THR A 1 217 ? -40.017 -25.683 54.229 1.00 53.97 217 THR A O 1
ATOM 1470 N N . MET A 1 218 ? -41.690 -24.204 54.505 1.00 53.09 218 MET A N 1
ATOM 1471 C CA . MET A 1 218 ? -41.677 -24.268 55.966 1.00 53.09 218 MET A CA 1
ATOM 1472 C C . MET A 1 218 ? -42.826 -25.160 56.420 1.00 53.09 218 MET A C 1
ATOM 1474 O O . MET A 1 218 ? -43.984 -24.846 56.158 1.00 53.09 218 MET A O 1
ATOM 1478 N N . TYR A 1 219 ? -42.493 -26.251 57.108 1.00 48.91 219 TYR A N 1
ATOM 1479 C CA . TYR A 1 219 ? -43.465 -27.100 57.788 1.00 48.91 219 TYR A CA 1
ATOM 1480 C C . TYR A 1 219 ? -43.641 -26.592 59.217 1.00 48.91 219 TYR A C 1
ATOM 1482 O O . TYR A 1 219 ? -42.706 -26.662 60.014 1.00 48.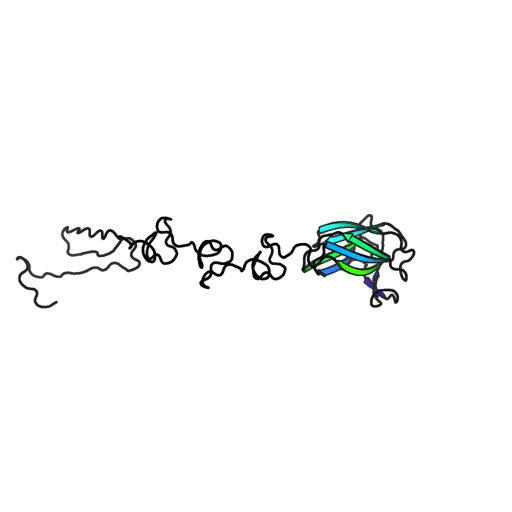91 219 TYR A O 1
ATOM 1490 N N . THR A 1 220 ? -44.829 -26.100 59.555 1.00 48.88 220 THR A N 1
ATOM 1491 C CA . THR A 1 220 ? -45.222 -25.894 60.953 1.00 48.88 220 THR A CA 1
ATOM 1492 C C . THR A 1 220 ? -46.076 -27.083 61.364 1.00 48.88 220 THR A C 1
ATOM 1494 O O . THR A 1 220 ? -47.242 -27.164 60.988 1.00 48.88 220 THR A O 1
ATOM 1497 N N . TRP A 1 221 ? -45.488 -28.046 62.073 1.00 44.56 221 TRP A N 1
ATOM 1498 C CA . TRP A 1 221 ? -46.249 -29.168 62.617 1.00 44.56 221 TRP A CA 1
ATOM 1499 C C . TRP A 1 221 ? -46.905 -28.729 63.926 1.00 44.56 221 TRP A C 1
ATOM 1501 O O . TRP A 1 221 ? -46.213 -28.530 64.922 1.00 44.56 221 TRP A O 1
ATOM 1511 N N . ASP A 1 222 ? -48.225 -28.559 63.906 1.00 51.00 222 ASP A N 1
ATOM 1512 C CA . ASP A 1 222 ? -49.045 -28.429 65.108 1.00 51.00 222 ASP A CA 1
ATOM 1513 C C . ASP A 1 222 ? -49.704 -29.789 65.387 1.00 51.00 222 ASP A C 1
ATOM 1515 O O . ASP A 1 222 ? -50.383 -30.349 64.524 1.00 51.00 222 ASP A O 1
ATOM 1519 N N . ASN A 1 223 ? -49.458 -30.364 66.565 1.00 48.75 223 ASN A N 1
ATOM 1520 C CA . ASN A 1 223 ? -50.080 -31.623 66.988 1.00 48.75 223 ASN A CA 1
ATOM 1521 C C . ASN A 1 223 ? -51.287 -31.389 67.921 1.00 48.75 223 ASN A C 1
ATOM 1523 O O . ASN A 1 223 ? -51.855 -32.344 68.460 1.00 48.75 223 ASN A O 1
ATOM 1527 N N . ASP A 1 224 ? -51.721 -30.141 68.098 1.00 50.19 224 ASP A N 1
ATOM 1528 C CA . ASP A 1 224 ? -52.822 -29.796 68.987 1.00 50.19 224 ASP A CA 1
ATOM 1529 C C . ASP A 1 224 ? -54.152 -29.813 68.224 1.00 50.19 224 ASP A C 1
ATOM 1531 O O . ASP A 1 224 ? -54.689 -28.813 67.754 1.00 50.19 224 ASP A O 1
ATOM 1535 N N . ASN A 1 225 ? -54.737 -31.006 68.126 1.00 52.81 225 ASN A N 1
ATOM 1536 C CA . ASN A 1 225 ? -56.029 -31.258 67.481 1.00 52.81 225 ASN A CA 1
ATOM 1537 C C . ASN A 1 225 ? -57.247 -30.690 68.262 1.00 52.81 225 ASN A C 1
ATOM 1539 O O . ASN A 1 225 ? -58.230 -31.402 68.483 1.00 52.81 225 ASN A O 1
ATOM 1543 N N . GLY A 1 226 ? -57.235 -29.411 68.675 1.00 50.31 226 GLY A N 1
ATOM 1544 C CA . GLY A 1 226 ? -58.484 -28.750 69.088 1.00 50.31 226 GLY A CA 1
ATOM 1545 C C . GLY A 1 226 ? -58.466 -27.535 70.025 1.00 50.31 226 GLY A C 1
ATOM 1546 O O . GLY A 1 226 ? -59.472 -27.342 70.708 1.00 50.31 226 GLY A O 1
ATOM 1547 N N . GLY A 1 227 ? -57.427 -26.693 70.083 1.00 53.41 227 GLY A N 1
ATOM 1548 C CA . GLY A 1 227 ? -57.471 -25.460 70.895 1.00 53.41 227 GLY A CA 1
ATOM 1549 C C . GLY A 1 227 ? -56.582 -24.321 70.372 1.00 53.41 227 GLY A C 1
ATOM 1550 O O . GLY A 1 227 ? -55.626 -24.595 69.660 1.00 53.41 227 GLY A O 1
ATOM 1551 N N . PRO A 1 228 ? -56.885 -23.037 70.675 1.00 55.28 228 PRO A N 1
ATOM 1552 C CA . PRO A 1 228 ? -56.042 -21.916 70.255 1.00 55.28 228 PRO A CA 1
ATOM 1553 C C . PRO A 1 228 ? -54.695 -21.912 70.998 1.00 55.28 228 PRO A C 1
ATOM 1555 O O . PRO A 1 228 ? -54.679 -22.079 72.216 1.00 55.28 228 PRO A O 1
ATOM 1558 N N . PHE A 1 229 ? -53.609 -21.667 70.249 1.00 50.38 229 PHE A N 1
ATOM 1559 C CA . PHE A 1 229 ? -52.197 -21.600 70.662 1.00 50.38 229 PHE A CA 1
ATOM 1560 C C . PHE A 1 229 ? -51.973 -21.292 72.149 1.00 50.38 229 PHE A C 1
ATOM 1562 O O . PHE A 1 229 ? -51.977 -20.132 72.573 1.00 50.38 229 PHE A O 1
ATOM 1569 N N . SER A 1 230 ? -51.710 -22.330 72.941 1.00 50.31 230 SER A N 1
ATOM 1570 C CA . SER A 1 230 ? -51.258 -22.177 74.318 1.00 50.31 230 SER A CA 1
ATOM 1571 C C . SER A 1 230 ? -49.897 -22.842 74.498 1.00 50.31 230 SER A C 1
ATOM 1573 O O . SER A 1 230 ? -49.821 -24.030 74.773 1.00 50.31 230 SER A O 1
ATOM 1575 N N . GLN A 1 231 ? -48.867 -21.991 74.435 1.00 49.12 231 GLN A N 1
ATOM 1576 C CA . GLN A 1 231 ? -47.474 -22.197 74.858 1.00 49.12 231 GLN A CA 1
ATOM 1577 C C . GLN A 1 231 ? -46.540 -22.880 73.846 1.00 49.12 231 GLN A C 1
ATOM 1579 O O . GLN A 1 231 ? -46.639 -24.066 73.563 1.00 49.12 231 GLN A O 1
ATOM 1584 N N . CYS A 1 232 ? -45.564 -22.103 73.364 1.00 49.75 232 CYS A N 1
ATOM 1585 C CA . CYS A 1 232 ? -44.399 -22.618 72.656 1.00 49.75 232 CYS A CA 1
ATOM 1586 C C . CYS A 1 232 ? -43.402 -23.163 73.685 1.00 49.75 232 CYS A C 1
ATOM 1588 O O . CYS A 1 232 ? -42.647 -22.385 74.267 1.00 49.75 232 CYS A O 1
ATOM 1590 N N . ASP A 1 233 ? -43.388 -24.476 73.889 1.00 41.94 233 ASP A N 1
ATOM 1591 C CA . ASP A 1 233 ? -42.251 -25.164 74.497 1.00 41.94 233 ASP A CA 1
ATOM 1592 C C . ASP A 1 233 ? -41.668 -26.156 73.486 1.00 41.94 233 ASP A C 1
ATOM 1594 O O . ASP A 1 233 ? -42.275 -27.173 73.163 1.00 41.94 233 ASP A O 1
ATOM 1598 N N . GLY A 1 234 ? -40.454 -25.842 73.022 1.00 44.94 234 GLY A N 1
ATOM 1599 C CA . GLY A 1 234 ? -39.557 -26.763 72.324 1.00 44.94 234 GLY A CA 1
ATOM 1600 C C . GLY A 1 234 ? -39.777 -26.921 70.820 1.00 44.94 234 GLY A C 1
ATOM 1601 O O . GLY A 1 234 ? -40.439 -27.862 70.392 1.00 44.94 234 GLY A O 1
ATOM 1602 N N . GLY A 1 235 ? -39.087 -26.093 70.029 1.00 32.78 235 GLY A N 1
ATOM 1603 C CA . GLY A 1 235 ? -38.871 -26.318 68.595 1.00 32.78 235 GLY A CA 1
ATOM 1604 C C . GLY A 1 235 ? -38.864 -25.040 67.791 1.00 32.78 235 GLY A C 1
ATOM 1605 O O . GLY A 1 235 ? -39.938 -24.710 67.255 1.00 32.78 235 GLY A O 1
#

Radius of gyration: 38.03 Å; chains: 1; bounding box: 85×43×101 Å

Sequence (235 aa):
LGSAQYYNDGAASGGQGVAYISSQGAGFRLTNVPEATSVDISYASQFSGGISIFVNGQDRGDMAFPSSGGWVGNYLTVTFNTSVPAGATFEIIYQGGDVALNVDQLVFNGGGSGGGPSCSDGIQNGDETGIDCGGSCTACATCSDGVQNGDETGVDCGGSCGACVSCSDGIQNGDETGVDCGGSCGSCSFDALVTSAASGSDDILVGGAGSTQPGYTMYTWDNDNGGPFSQCDGG

pLDDT: mean 82.02, std 17.77, range [32.78, 98.38]